Protein AF-A0A9N9LRK4-F1 (afdb_monomer_lite)

Sequence (200 aa):
MSSESKTTLLMPYSPKSHPEVKIPKLIYGLVYDAIKSGFRGIDTAAQPRHYQEDLVCQGIKKAINEGIVTRKELHIKHPPPSPSGQDLDNMPYDASAPLATQITDSINSSLKNFTFSSGEEPYIDTLILHSPLKTLELNYEAFNLLASYVPTKIRSLGISNTDLKTLTAMHEKASIPPCIVQNRFYPATGYDVPLRDFCL

Organism: NCBI:txid595503

Foldseek 3Di:
DDPPVVVVLQAFDQDPVGNVDRHNSDPQVVLLVCLLVPDQEDEAEQAVVPHPLLSNLNSVQVCVVVVSDPPVSHAYEYEQDDPVRHDQVDHQADPPDPPLRSRVSRLVVNQVSQDYPPPARGAHAEYEHEADDPDLVSVQVSLQSVCVCPPRRYNAYAYEPDAQVSLVSQQVDHPDRHLDYHYDQDVVCVRNVVSVVVND

Radius of gyration: 19.0 Å; chains: 1; bounding box: 53×57×47 Å

pLDDT: mean 82.99, std 15.01, range [36.69, 96.75]

InterPro domains:
  IPR020471 Aldo-keto reductase [PTHR11732] (29-199)
  IPR023210 NADP-dependent oxidoreductase domain [PF00248] (31-187)
  IPR036812 NAD(P)-dependent oxidoreductase domain superfamily [G3DSA:3.20.20.100] (18-200)
  IPR036812 NAD(P)-dependent oxidoreductase domain superfamily [SSF51430] (10-199)

Structure (mmCIF, N/CA/C/O backbone):
data_AF-A0A9N9LRK4-F1
#
_entry.id   AF-A0A9N9LRK4-F1
#
loop_
_atom_site.group_PDB
_atom_site.id
_atom_site.type_symbol
_atom_site.label_atom_id
_atom_site.label_alt_id
_atom_site.label_comp_id
_atom_site.label_asym_id
_atom_site.label_entity_id
_atom_site.label_seq_id
_atom_site.pdbx_PDB_ins_code
_atom_site.Cartn_x
_atom_site.Cartn_y
_atom_site.Cartn_z
_atom_site.occupancy
_atom_site.B_iso_or_equiv
_atom_site.auth_seq_id
_atom_site.auth_comp_id
_atom_site.auth_asym_id
_atom_site.auth_atom_id
_atom_site.pdbx_PDB_model_num
ATOM 1 N N . MET A 1 1 ? -11.541 37.978 5.807 1.00 36.69 1 MET A N 1
ATOM 2 C CA . MET A 1 1 ? -12.463 37.563 4.731 1.00 36.69 1 MET A CA 1
ATOM 3 C C . MET A 1 1 ? -12.696 36.067 4.858 1.00 36.69 1 MET A C 1
ATOM 5 O O . MET A 1 1 ? 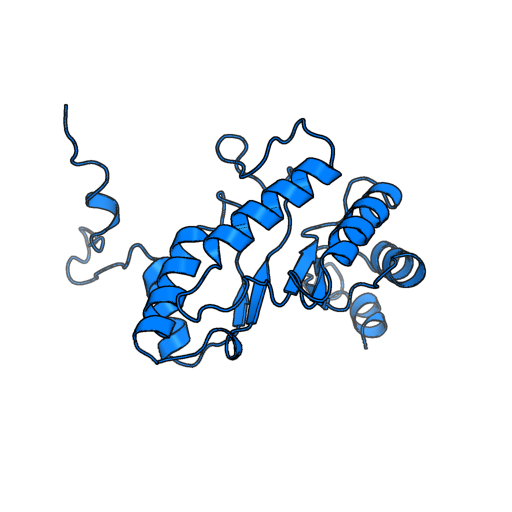-11.742 35.313 4.775 1.00 36.69 1 MET A O 1
ATOM 9 N N . SER A 1 2 ? -13.950 35.735 5.175 1.00 40.53 2 SER A N 1
ATOM 10 C CA . SER A 1 2 ? -14.681 34.460 5.094 1.00 40.53 2 SER A CA 1
ATOM 11 C C . SER A 1 2 ? -13.971 33.129 5.412 1.00 40.53 2 SER A C 1
ATOM 13 O O . SER A 1 2 ? -13.230 32.563 4.615 1.00 40.53 2 SER A O 1
ATOM 15 N N . SER A 1 3 ? -14.345 32.566 6.562 1.00 44.34 3 SER A N 1
ATOM 16 C CA . SER A 1 3 ? -14.158 31.175 6.984 1.00 44.34 3 SER A CA 1
ATOM 17 C C . SER A 1 3 ? -15.159 30.189 6.339 1.00 44.34 3 SER A C 1
ATOM 19 O O . SER A 1 3 ? -15.336 29.088 6.855 1.00 44.34 3 SER A O 1
ATOM 21 N N . GLU A 1 4 ? -15.839 30.543 5.239 1.00 40.59 4 GLU A N 1
ATOM 22 C CA . GLU A 1 4 ? -16.909 29.711 4.643 1.00 40.59 4 GLU A CA 1
ATOM 23 C C . GLU A 1 4 ? -16.403 28.584 3.725 1.00 40.59 4 GLU A C 1
ATOM 25 O O . GLU A 1 4 ? -17.160 27.673 3.399 1.00 40.59 4 GLU A O 1
ATOM 30 N N . SER A 1 5 ? -15.123 28.588 3.339 1.00 45.03 5 SER A N 1
ATOM 31 C CA . SER A 1 5 ? -14.586 27.671 2.316 1.00 45.03 5 SER A CA 1
ATOM 32 C C . SER A 1 5 ? -14.498 26.194 2.754 1.00 45.03 5 SER A C 1
ATOM 34 O O . SER A 1 5 ? -14.656 25.288 1.937 1.00 45.03 5 SER A O 1
ATOM 36 N N . LYS A 1 6 ? -14.319 25.904 4.053 1.00 39.78 6 LYS A N 1
ATOM 37 C CA . LYS A 1 6 ? -14.215 24.508 4.538 1.00 39.78 6 LYS A CA 1
ATOM 38 C C . LYS A 1 6 ? -15.569 23.796 4.659 1.00 39.78 6 LYS A C 1
ATOM 40 O O . LYS A 1 6 ? -15.625 22.574 4.550 1.00 39.78 6 LYS A O 1
ATOM 45 N N . THR A 1 7 ? -16.662 24.534 4.847 1.00 46.91 7 THR A N 1
ATOM 46 C CA . THR A 1 7 ? -17.994 23.960 5.115 1.00 46.91 7 THR A CA 1
ATOM 47 C C . THR A 1 7 ? -18.651 23.396 3.851 1.00 46.91 7 THR A C 1
ATOM 49 O O . THR A 1 7 ? -19.398 22.421 3.908 1.00 46.91 7 THR A O 1
ATOM 52 N N . THR A 1 8 ? -18.332 23.947 2.678 1.00 47.56 8 THR A N 1
ATOM 53 C CA . THR A 1 8 ? -18.957 23.578 1.394 1.00 47.56 8 THR A CA 1
ATOM 54 C C . THR A 1 8 ? -18.534 22.197 0.869 1.00 47.56 8 THR A C 1
ATOM 56 O O . THR A 1 8 ? -19.130 21.673 -0.079 1.00 47.56 8 THR A O 1
ATOM 59 N N . LEU A 1 9 ? -17.498 21.593 1.457 1.00 47.66 9 LEU A N 1
ATOM 60 C CA . LEU A 1 9 ? -17.048 20.230 1.149 1.00 47.66 9 LEU A CA 1
ATOM 61 C C . LEU A 1 9 ? -17.742 19.160 2.003 1.00 47.66 9 LEU A C 1
ATOM 63 O O . LEU A 1 9 ? -17.673 17.987 1.657 1.00 47.66 9 LEU A O 1
ATOM 67 N N . LEU A 1 10 ? -18.447 19.556 3.068 1.00 47.34 10 LEU A N 1
ATOM 68 C CA . LEU A 1 10 ? -19.123 18.638 3.991 1.00 47.34 10 LEU A CA 1
ATOM 69 C C . LEU A 1 10 ? -20.610 18.426 3.665 1.00 47.34 10 LEU A C 1
ATOM 71 O O . LEU A 1 10 ? -21.235 17.527 4.223 1.00 47.34 10 LEU A O 1
ATOM 75 N N . MET A 1 11 ? -21.192 19.237 2.776 1.00 55.81 11 MET A N 1
ATOM 76 C CA . MET A 1 11 ? -22.602 19.127 2.390 1.00 55.81 11 MET A CA 1
ATOM 77 C C . MET A 1 11 ? -22.772 18.386 1.052 1.00 55.81 11 MET A C 1
ATOM 79 O O . MET A 1 11 ? -21.988 18.626 0.125 1.00 55.81 11 MET A O 1
ATOM 83 N N . PRO A 1 12 ? -23.797 17.517 0.913 1.00 57.72 12 PRO A N 1
ATOM 84 C CA . PRO A 1 12 ? -24.132 16.878 -0.357 1.00 57.72 12 PRO A CA 1
ATOM 85 C C . PRO A 1 12 ? -24.342 17.922 -1.455 1.00 57.72 12 PRO A C 1
ATOM 87 O O . PRO A 1 12 ? -25.055 18.907 -1.256 1.00 57.72 12 PRO A O 1
ATOM 90 N N . TYR A 1 13 ? -23.736 17.707 -2.622 1.00 65.62 13 TYR A N 1
ATOM 91 C CA . TYR A 1 13 ? -23.982 18.567 -3.773 1.00 65.62 13 TYR A CA 1
ATOM 92 C C . TYR A 1 13 ? -25.315 18.178 -4.408 1.00 65.62 13 TYR A C 1
ATOM 94 O O . TYR A 1 13 ? -25.550 17.005 -4.682 1.00 65.62 13 TYR A O 1
ATOM 102 N N . SER A 1 14 ? -26.181 19.158 -4.648 1.00 65.75 14 SER A N 1
ATOM 103 C CA . SER A 1 14 ? -27.426 18.954 -5.394 1.00 65.75 14 SER A CA 1
ATOM 104 C C . SER A 1 14 ? -27.274 19.605 -6.773 1.00 65.75 14 SER A C 1
ATOM 106 O O . SER A 1 14 ? -27.101 20.828 -6.840 1.00 65.75 14 SER A O 1
ATOM 108 N N . PRO A 1 15 ? -27.268 18.832 -7.874 1.00 68.50 15 PRO A N 1
ATOM 109 C CA . PRO A 1 15 ? -27.208 19.380 -9.222 1.00 68.50 15 PRO A CA 1
ATOM 110 C C . PRO A 1 15 ? -28.390 20.307 -9.486 1.00 68.50 15 PRO A C 1
ATOM 112 O O . PRO A 1 15 ? -29.527 19.986 -9.158 1.00 68.50 15 PRO A O 1
ATOM 115 N N . LYS A 1 16 ? -28.144 21.442 -10.145 1.00 73.50 16 LYS A N 1
ATOM 116 C CA . LYS A 1 16 ? -29.209 22.411 -10.465 1.00 73.50 16 LYS A CA 1
ATOM 117 C C . LYS A 1 16 ? -30.309 21.833 -11.366 1.00 73.50 16 LYS A C 1
ATOM 119 O O . LYS A 1 16 ? -31.435 22.305 -11.305 1.00 73.50 16 LYS A O 1
ATOM 124 N N . SER A 1 17 ? -29.979 20.848 -12.199 1.00 71.38 17 SER A N 1
ATOM 125 C CA . SER A 1 17 ? -30.923 20.169 -13.094 1.00 71.38 17 SER A CA 1
ATOM 126 C C . SER A 1 17 ? -31.756 19.082 -12.408 1.00 71.38 17 SER A C 1
ATOM 128 O O . SER A 1 17 ? -32.820 18.751 -12.914 1.00 71.38 17 SER A O 1
ATOM 130 N N . HIS A 1 18 ? -31.280 18.552 -11.278 1.00 55.62 18 HIS A N 1
ATOM 131 C CA . HIS A 1 18 ? -31.881 17.439 -10.537 1.00 55.62 18 HIS A CA 1
ATOM 132 C C . HIS A 1 18 ? -31.695 17.666 -9.028 1.00 55.62 18 HIS A C 1
ATOM 134 O O . HIS A 1 18 ? -30.857 17.009 -8.401 1.00 55.62 18 HIS A O 1
ATOM 140 N N . PRO A 1 19 ? -32.398 18.649 -8.435 1.00 73.44 19 PRO A N 1
ATOM 141 C CA . PRO A 1 19 ? -32.217 19.042 -7.035 1.00 73.44 19 PRO A CA 1
ATOM 142 C C . PRO A 1 19 ? -32.579 17.935 -6.030 1.00 73.44 19 PRO A C 1
ATOM 144 O O . PRO A 1 19 ? -32.141 17.973 -4.882 1.00 73.44 19 PRO A O 1
ATOM 147 N N . GLU A 1 20 ? -33.358 16.941 -6.453 1.00 68.88 20 GLU A N 1
ATOM 148 C CA . GLU A 1 20 ? -33.669 15.721 -5.709 1.00 68.88 20 GLU A CA 1
ATOM 149 C C . GLU A 1 20 ? -32.463 14.783 -5.563 1.00 68.88 20 GLU A C 1
ATOM 151 O O . GLU A 1 20 ? -32.377 14.017 -4.599 1.00 68.88 20 GLU A O 1
ATOM 156 N N . VAL A 1 21 ? -31.508 14.856 -6.495 1.00 57.31 21 VAL A N 1
ATOM 157 C CA . VAL A 1 21 ? -30.300 14.036 -6.476 1.00 57.31 21 VAL A CA 1
ATOM 158 C C . VAL A 1 21 ? -29.310 14.656 -5.503 1.00 57.31 21 VAL A C 1
ATOM 160 O O . VAL A 1 21 ? -28.640 15.647 -5.790 1.00 57.31 21 VAL A O 1
ATOM 163 N N . LYS A 1 22 ? -29.166 14.032 -4.337 1.00 60.59 22 LYS A N 1
ATOM 164 C CA . LYS A 1 22 ? -28.079 14.351 -3.411 1.00 60.59 22 LYS A CA 1
ATOM 165 C C . LYS A 1 22 ? -26.849 13.572 -3.838 1.00 60.59 22 LYS A C 1
ATOM 167 O O . LYS A 1 22 ? -26.719 12.406 -3.484 1.00 60.59 22 LYS A O 1
ATOM 172 N N . ILE A 1 23 ? -25.957 14.211 -4.591 1.00 54.50 23 ILE A N 1
ATOM 173 C CA . ILE A 1 23 ? -24.653 13.636 -4.915 1.00 54.50 23 ILE A CA 1
ATOM 174 C C . ILE A 1 23 ? -23.808 13.706 -3.646 1.00 54.50 23 ILE A C 1
ATOM 176 O O . ILE A 1 23 ? -23.448 14.805 -3.195 1.00 54.50 23 ILE A O 1
ATOM 180 N N . PRO A 1 24 ? -23.473 12.557 -3.046 1.00 53.94 24 PRO A N 1
ATOM 181 C CA . PRO A 1 24 ? -22.547 12.554 -1.942 1.00 53.94 24 PRO A CA 1
ATOM 182 C C . PRO A 1 24 ? -21.184 12.989 -2.489 1.00 53.94 24 PRO A C 1
ATOM 184 O O . PRO A 1 24 ? -20.631 12.344 -3.379 1.00 53.94 24 PRO A O 1
ATOM 187 N N . LYS A 1 25 ? -20.623 14.089 -1.980 1.00 55.03 25 LYS A N 1
ATOM 188 C CA . LYS A 1 25 ? -19.206 14.399 -2.208 1.00 55.03 25 LYS A CA 1
ATOM 189 C C . LYS A 1 25 ? -18.405 13.400 -1.375 1.00 55.03 25 LYS A C 1
ATOM 191 O O . LYS A 1 25 ? -18.123 13.687 -0.218 1.00 55.03 25 LYS A O 1
ATOM 196 N N . LEU A 1 26 ? -18.159 12.187 -1.872 1.00 51.09 26 LEU A N 1
ATOM 197 C CA . LEU A 1 26 ? -17.642 11.122 -1.012 1.00 51.09 26 LEU A CA 1
ATOM 198 C C . LEU A 1 26 ? -16.448 10.367 -1.574 1.00 51.09 26 LEU A C 1
ATOM 200 O O . LEU A 1 26 ? -16.520 9.721 -2.611 1.00 51.09 26 LEU A O 1
ATOM 204 N N . ILE A 1 27 ? -15.421 10.337 -0.729 1.00 55.47 27 ILE A N 1
ATOM 205 C CA . ILE A 1 27 ? -14.627 9.136 -0.461 1.00 55.47 27 ILE A CA 1
ATOM 206 C C . ILE A 1 27 ? -14.985 8.597 0.948 1.00 55.47 27 ILE A C 1
ATOM 208 O O . ILE A 1 27 ? -15.182 7.398 1.108 1.00 55.47 27 ILE A O 1
ATOM 212 N N . TYR A 1 28 ? -15.216 9.467 1.947 1.00 54.44 28 TYR A N 1
ATOM 213 C CA . TYR A 1 28 ? -15.505 9.084 3.348 1.00 54.44 28 TYR A CA 1
ATOM 214 C C . TYR A 1 28 ? -16.737 8.177 3.551 1.00 54.44 28 TYR A C 1
ATOM 216 O O . TYR A 1 28 ? -16.628 7.071 4.080 1.00 54.44 28 TYR A O 1
ATOM 224 N N . GLY A 1 29 ? -17.923 8.631 3.147 1.00 66.12 29 GLY A N 1
ATOM 225 C CA . GLY A 1 29 ? -19.159 7.873 3.336 1.00 66.12 29 GLY A CA 1
ATOM 226 C C . GLY A 1 29 ? -19.239 6.647 2.427 1.00 66.12 29 GLY A C 1
ATOM 227 O O . GLY A 1 29 ? -19.839 5.667 2.836 1.00 66.12 29 GLY A O 1
ATOM 228 N N . LEU A 1 30 ? -18.549 6.636 1.275 1.00 84.56 30 LEU A N 1
ATOM 229 C CA . LEU A 1 30 ? -18.473 5.438 0.431 1.00 84.56 30 LEU A CA 1
ATOM 230 C C . LEU A 1 30 ? -17.744 4.302 1.150 1.00 84.56 30 LEU A C 1
ATOM 232 O O . LEU A 1 30 ? -18.195 3.165 1.085 1.00 84.56 30 LEU A O 1
ATOM 236 N N . VAL A 1 31 ? -16.655 4.597 1.868 1.00 92.19 31 VAL A N 1
ATOM 237 C CA . VAL A 1 31 ? -15.924 3.577 2.635 1.00 92.19 31 VAL A CA 1
ATOM 238 C C . VAL A 1 31 ? -16.775 3.043 3.785 1.00 92.19 31 VAL A C 1
ATOM 240 O O . VAL A 1 31 ? -16.892 1.830 3.944 1.00 92.19 31 VAL A O 1
ATOM 243 N N . TYR A 1 32 ? -17.407 3.925 4.562 1.00 93.56 32 TYR A N 1
ATOM 244 C CA . TYR A 1 32 ? -18.297 3.505 5.648 1.00 93.56 32 TYR A CA 1
ATOM 245 C C . TYR A 1 32 ? -19.485 2.671 5.130 1.00 93.56 32 TYR A C 1
ATOM 247 O O . TYR A 1 32 ? -19.740 1.582 5.647 1.00 93.56 32 TYR A O 1
ATOM 255 N N . ASP A 1 33 ? -20.171 3.136 4.082 1.00 93.31 33 ASP A N 1
ATOM 256 C CA . ASP A 1 33 ? -21.319 2.438 3.494 1.00 93.31 33 ASP A CA 1
ATOM 257 C C . ASP A 1 33 ? -20.906 1.097 2.872 1.00 93.31 33 ASP A C 1
ATOM 259 O O . ASP A 1 33 ? -21.627 0.107 3.013 1.00 93.31 33 ASP A O 1
ATOM 263 N N . ALA A 1 34 ? -19.723 1.016 2.251 1.00 94.06 34 ALA A N 1
ATOM 264 C CA . ALA A 1 34 ? -19.172 -0.240 1.747 1.00 94.06 34 ALA A CA 1
ATOM 265 C C . ALA A 1 34 ? -18.912 -1.235 2.887 1.00 94.06 34 ALA A C 1
ATOM 267 O O . ALA A 1 34 ? -19.341 -2.388 2.804 1.00 94.06 34 ALA A O 1
ATOM 268 N N . ILE A 1 35 ? -18.281 -0.801 3.985 1.00 95.56 35 ILE A N 1
ATOM 269 C CA . ILE A 1 35 ? -18.046 -1.660 5.158 1.00 95.56 35 ILE A CA 1
ATOM 270 C C . ILE A 1 35 ? -19.375 -2.162 5.733 1.00 95.56 35 ILE A C 1
ATOM 272 O O . ILE A 1 35 ? -19.528 -3.360 5.995 1.00 95.56 35 ILE A O 1
ATOM 276 N N . LYS A 1 36 ? -20.357 -1.265 5.874 1.00 95.38 36 LYS A N 1
ATOM 277 C CA . LYS A 1 36 ? -21.709 -1.598 6.338 1.00 95.38 36 LYS A CA 1
ATOM 278 C C . LYS A 1 36 ? -22.425 -2.573 5.398 1.00 95.38 36 LYS A C 1
ATOM 280 O O . LYS A 1 36 ? -23.182 -3.419 5.862 1.00 95.38 36 LYS A O 1
ATOM 285 N N . SER A 1 37 ? -22.139 -2.498 4.100 1.00 96.06 37 SER A N 1
ATOM 286 C CA . SER A 1 37 ? -22.656 -3.416 3.076 1.00 96.06 37 SER A CA 1
ATOM 287 C C . SER A 1 37 ? -21.919 -4.762 3.025 1.00 96.06 37 SER A C 1
ATOM 289 O O . SER A 1 37 ? -22.290 -5.625 2.236 1.00 96.06 37 SER A O 1
ATOM 291 N N . GLY A 1 38 ? -20.884 -4.961 3.850 1.00 94.62 38 GLY A N 1
ATOM 292 C CA . GLY A 1 38 ? -20.161 -6.231 3.969 1.00 94.62 38 GLY A CA 1
ATOM 293 C C . GLY A 1 38 ? -18.768 -6.251 3.337 1.00 94.62 38 GLY A C 1
ATOM 294 O O . GLY A 1 38 ? -18.067 -7.252 3.467 1.00 94.62 38 GLY A O 1
ATOM 295 N N . PHE A 1 39 ? -18.311 -5.164 2.706 1.00 95.31 39 PHE A N 1
ATOM 296 C CA . PHE A 1 39 ? -16.945 -5.102 2.182 1.00 95.31 39 PHE A CA 1
ATOM 297 C C . PHE A 1 39 ? -15.924 -5.117 3.325 1.00 95.31 39 PHE A C 1
ATOM 299 O O . PHE A 1 39 ? -16.128 -4.514 4.382 1.00 95.31 39 PHE A O 1
ATOM 306 N N . ARG A 1 40 ? -14.814 -5.826 3.112 1.00 95.44 40 ARG A N 1
ATOM 307 C CA . ARG A 1 40 ? -13.702 -5.933 4.072 1.00 95.44 40 ARG A CA 1
ATOM 308 C C . ARG A 1 40 ? -12.343 -5.588 3.469 1.00 95.44 40 ARG A C 1
ATOM 310 O O . ARG A 1 40 ? -11.427 -5.265 4.214 1.00 95.44 40 ARG A O 1
ATOM 317 N N . GLY A 1 41 ? -12.218 -5.613 2.142 1.00 92.81 41 GLY A N 1
ATOM 318 C CA . GLY A 1 41 ? -11.029 -5.153 1.426 1.00 92.81 41 GLY A CA 1
ATOM 319 C C . GLY A 1 41 ? -11.144 -3.679 1.051 1.00 92.81 41 GLY A C 1
ATOM 320 O O . GLY A 1 41 ? -12.154 -3.272 0.478 1.00 92.81 41 GLY A O 1
ATOM 321 N N . ILE A 1 42 ? -10.117 -2.894 1.368 1.00 92.00 42 ILE A N 1
ATOM 322 C CA . ILE A 1 42 ? -10.040 -1.462 1.067 1.00 92.00 42 ILE A CA 1
ATOM 323 C C . ILE A 1 42 ? -8.686 -1.193 0.409 1.00 92.00 42 ILE A C 1
ATOM 325 O O . ILE A 1 42 ? -7.646 -1.411 1.028 1.00 92.00 42 ILE A O 1
ATOM 329 N N . ASP A 1 43 ? -8.707 -0.726 -0.840 1.00 89.25 43 ASP A N 1
ATOM 330 C CA . ASP A 1 43 ? -7.513 -0.306 -1.583 1.00 89.25 43 ASP A CA 1
ATOM 331 C C . ASP A 1 43 ? -7.420 1.226 -1.542 1.00 89.25 43 ASP A C 1
ATOM 333 O O . ASP A 1 43 ? -8.323 1.924 -2.008 1.00 89.25 43 ASP A O 1
ATOM 337 N N . THR A 1 44 ? -6.365 1.752 -0.925 1.00 88.06 44 THR A N 1
ATOM 338 C CA . THR A 1 44 ? -6.115 3.191 -0.760 1.00 88.06 44 THR A CA 1
ATOM 339 C C . THR A 1 44 ? -4.640 3.497 -1.006 1.00 88.06 44 THR A C 1
ATOM 341 O O . THR A 1 44 ? -3.850 2.577 -1.165 1.00 88.06 44 THR A O 1
ATOM 344 N N . ALA A 1 45 ? -4.241 4.768 -1.036 1.00 80.38 45 ALA A N 1
ATOM 345 C CA . ALA A 1 45 ? -2.841 5.162 -1.156 1.00 80.38 45 ALA A CA 1
ATOM 346 C C . ALA A 1 45 ? -2.552 6.518 -0.516 1.00 80.38 45 ALA A C 1
ATOM 348 O O . ALA A 1 45 ? -3.394 7.415 -0.556 1.00 80.38 45 ALA A O 1
ATOM 349 N N . ALA A 1 46 ? -1.312 6.723 -0.077 1.00 77.06 46 ALA A N 1
ATOM 350 C CA . ALA A 1 46 ? -0.732 8.041 0.165 1.00 77.06 46 ALA A CA 1
ATOM 351 C C . ALA A 1 46 ? -0.392 8.746 -1.169 1.00 77.06 46 ALA A C 1
ATOM 353 O O . ALA A 1 46 ? 0.741 9.158 -1.427 1.00 77.06 46 ALA A O 1
ATOM 354 N N . GLN A 1 47 ? -1.384 8.849 -2.059 1.00 74.56 47 GLN A N 1
ATOM 355 C CA . GLN A 1 47 ? -1.279 9.514 -3.355 1.00 74.56 47 GLN A CA 1
ATOM 356 C C . GLN A 1 47 ? -2.413 10.539 -3.506 1.00 74.56 47 GLN A C 1
ATOM 358 O O . GLN A 1 47 ? -3.441 10.230 -4.119 1.00 74.56 47 GLN A O 1
ATOM 363 N N . PRO A 1 48 ? -2.239 11.767 -2.977 1.00 72.94 48 PRO A N 1
ATOM 364 C CA . PRO A 1 48 ? -3.307 12.768 -2.875 1.00 72.94 48 PRO A CA 1
ATOM 365 C C . PRO A 1 48 ? -3.987 13.146 -4.195 1.00 72.94 48 PRO A C 1
ATOM 367 O O . PRO A 1 48 ? -5.132 13.593 -4.199 1.00 72.94 48 PRO A O 1
ATOM 370 N N . ARG A 1 49 ? -3.325 12.886 -5.331 1.00 72.62 49 ARG A N 1
ATOM 371 C CA . ARG A 1 49 ? -3.901 13.045 -6.672 1.00 72.62 49 ARG A CA 1
ATOM 372 C C . ARG A 1 49 ? -5.154 12.193 -6.912 1.00 72.62 49 ARG A C 1
ATOM 374 O O . ARG A 1 49 ? -6.050 12.616 -7.642 1.00 72.62 49 ARG A O 1
ATOM 381 N N . HIS A 1 50 ? -5.200 10.980 -6.365 1.00 74.06 50 HIS A N 1
ATOM 382 C CA . HIS A 1 50 ? -6.282 10.016 -6.616 1.00 74.06 50 HIS A CA 1
ATOM 383 C C . HIS A 1 50 ? -6.929 9.484 -5.339 1.00 74.06 50 HIS A C 1
ATOM 385 O O . HIS A 1 50 ? -8.038 8.956 -5.395 1.00 74.06 50 HIS A O 1
ATOM 391 N N . TYR A 1 51 ? -6.271 9.652 -4.195 1.00 76.88 51 TYR A N 1
ATOM 392 C CA . TYR A 1 51 ? -6.697 9.085 -2.929 1.00 76.88 51 TYR A CA 1
ATOM 393 C C . TYR A 1 51 ? -6.735 10.158 -1.850 1.00 76.88 51 TYR A C 1
ATOM 395 O O . TYR A 1 51 ? -5.797 10.929 -1.683 1.00 76.88 51 TYR A O 1
ATOM 403 N N . GLN A 1 52 ? -7.815 10.166 -1.075 1.00 85.12 52 GLN A N 1
ATOM 404 C CA . GLN A 1 52 ? -7.907 10.926 0.170 1.00 85.12 52 GLN A CA 1
ATOM 405 C C . GLN A 1 52 ? -7.868 9.924 1.325 1.00 85.12 52 GLN A C 1
ATOM 407 O O . GLN A 1 52 ? -8.905 9.519 1.853 1.00 85.12 52 GLN A O 1
ATOM 412 N N . GLU A 1 53 ? -6.665 9.428 1.631 1.00 87.12 53 GLU A N 1
ATOM 413 C CA . GLU A 1 53 ? -6.445 8.362 2.621 1.00 87.12 53 GLU A CA 1
ATOM 414 C C . GLU A 1 53 ? -6.976 8.743 4.010 1.00 87.12 53 GLU A C 1
ATOM 416 O O . GLU A 1 53 ? -7.525 7.906 4.727 1.00 87.12 53 GLU A O 1
ATOM 421 N N . ASP A 1 54 ? -6.887 10.020 4.372 1.00 87.38 54 ASP A N 1
ATOM 422 C CA . ASP A 1 54 ? -7.446 10.561 5.605 1.00 87.38 54 ASP A CA 1
ATOM 423 C C . ASP A 1 54 ? -8.969 10.357 5.674 1.00 87.38 54 ASP A C 1
ATOM 425 O O . ASP A 1 54 ? -9.488 9.919 6.705 1.00 87.38 54 ASP A O 1
ATOM 429 N N . LEU A 1 55 ? -9.688 10.589 4.569 1.00 89.19 55 LEU A N 1
ATOM 430 C CA . LEU A 1 55 ? -11.128 10.346 4.477 1.00 89.19 55 LEU A CA 1
ATOM 431 C C . LEU A 1 55 ? -11.467 8.852 4.497 1.00 89.19 55 LEU A C 1
ATOM 433 O O . LEU A 1 55 ? -12.461 8.466 5.114 1.00 89.19 55 LEU A O 1
ATOM 437 N N . VAL A 1 56 ? -10.641 8.001 3.883 1.00 91.44 56 VAL A N 1
ATOM 438 C CA . VAL A 1 56 ? -10.783 6.537 3.992 1.00 91.44 56 VAL A CA 1
ATOM 439 C C . VAL A 1 56 ? -10.676 6.110 5.458 1.00 91.44 56 VAL A C 1
ATOM 441 O O . VAL A 1 56 ? -11.543 5.401 5.975 1.00 91.44 56 VAL A O 1
ATOM 444 N N . CYS A 1 57 ? -9.659 6.607 6.163 1.00 90.88 57 CYS A N 1
ATOM 445 C CA . CYS A 1 57 ? -9.424 6.295 7.569 1.00 90.88 57 CYS A CA 1
ATOM 446 C C . CYS A 1 57 ? -10.548 6.786 8.475 1.00 90.88 57 CYS A C 1
ATOM 448 O O . CYS A 1 57 ? -10.919 6.089 9.418 1.00 90.88 57 CYS A O 1
ATOM 450 N N . GLN A 1 58 ? -11.117 7.961 8.199 1.00 92.19 58 GLN A N 1
ATOM 451 C CA . GLN A 1 58 ? -12.296 8.430 8.919 1.00 92.19 58 GLN A CA 1
ATOM 452 C C . GLN A 1 58 ? -13.464 7.441 8.749 1.00 92.19 58 GLN A C 1
ATOM 454 O O . GLN A 1 58 ? -14.120 7.108 9.739 1.00 92.19 58 GLN A O 1
ATOM 459 N N . GLY A 1 59 ? -13.721 6.946 7.530 1.00 92.81 59 GLY A N 1
ATOM 460 C CA . GLY A 1 59 ? -14.832 6.024 7.252 1.00 92.81 59 GLY A CA 1
ATOM 461 C C . GLY A 1 59 ? -14.680 4.707 8.014 1.00 92.81 59 GLY A C 1
ATOM 462 O O . GLY A 1 59 ? -15.624 4.229 8.648 1.00 92.81 59 GLY A O 1
ATOM 463 N N . ILE A 1 60 ? -13.450 4.189 8.049 1.00 94.06 60 ILE A N 1
ATOM 464 C CA . ILE A 1 60 ? -13.076 3.019 8.848 1.00 94.06 60 ILE A CA 1
ATOM 465 C C . ILE A 1 60 ? -13.261 3.292 10.348 1.00 94.06 60 ILE A C 1
ATOM 467 O O . ILE A 1 60 ? -13.892 2.495 11.041 1.00 94.06 60 ILE A O 1
ATOM 471 N N . LYS A 1 61 ? -12.760 4.427 10.859 1.00 93.38 61 LYS A N 1
ATOM 472 C CA . LYS A 1 61 ? -12.894 4.819 12.276 1.00 93.38 61 LYS A CA 1
ATOM 473 C C . LYS A 1 61 ? -14.351 4.848 12.712 1.00 93.38 61 LYS A C 1
ATOM 475 O O . LYS A 1 61 ? -14.670 4.336 13.779 1.00 93.38 61 LYS A O 1
ATOM 480 N N . LYS A 1 62 ? -15.237 5.408 11.886 1.00 93.81 62 LYS A N 1
ATOM 481 C CA . LYS A 1 62 ? -16.674 5.420 12.168 1.00 93.81 62 LYS A CA 1
ATOM 482 C C . LYS A 1 62 ? -17.239 4.001 12.260 1.00 93.81 62 LYS A C 1
ATOM 484 O O . LYS A 1 62 ? -17.918 3.702 13.236 1.00 93.81 62 LYS A O 1
ATOM 489 N N . ALA A 1 63 ? -16.935 3.133 11.294 1.00 94.62 63 ALA A N 1
ATOM 490 C CA . ALA A 1 63 ? -17.429 1.754 11.297 1.00 94.62 63 ALA A CA 1
ATOM 491 C C . ALA A 1 63 ? -16.933 0.951 12.514 1.00 94.62 63 ALA A C 1
ATOM 493 O O . ALA A 1 63 ? -17.705 0.193 13.099 1.00 94.62 63 ALA A O 1
ATOM 494 N N . ILE A 1 64 ? -15.678 1.163 12.929 1.00 94.88 64 ILE A N 1
ATOM 495 C CA . ILE A 1 64 ? -15.111 0.548 14.136 1.00 94.88 64 ILE A CA 1
ATOM 496 C C . ILE A 1 64 ? -15.784 1.083 15.403 1.00 94.88 64 ILE A C 1
ATOM 498 O O . ILE A 1 64 ? -16.204 0.301 16.251 1.00 94.88 64 ILE A O 1
ATOM 502 N N . ASN A 1 65 ? -15.929 2.404 15.529 1.00 94.00 65 ASN A N 1
ATOM 503 C CA . ASN A 1 65 ? -16.533 3.027 16.711 1.00 94.00 65 ASN A CA 1
ATOM 504 C C . ASN A 1 65 ? -18.011 2.646 16.897 1.00 94.00 65 ASN A C 1
ATOM 506 O O . ASN A 1 65 ? -18.494 2.616 18.023 1.00 94.00 65 ASN A O 1
ATOM 510 N N . GLU A 1 66 ? -18.725 2.352 15.810 1.00 95.38 66 GLU A N 1
ATOM 511 C CA . GLU A 1 66 ? -20.109 1.859 15.848 1.00 95.38 66 GLU A CA 1
ATOM 512 C C . GLU A 1 66 ? -20.213 0.335 16.019 1.00 95.38 66 GLU A C 1
ATOM 514 O O . GLU A 1 66 ? -21.318 -0.203 16.034 1.00 95.38 66 GLU A O 1
ATOM 519 N N . GLY A 1 67 ? -19.085 -0.371 16.143 1.00 95.31 67 GLY A N 1
ATOM 520 C CA . GLY A 1 67 ? -19.056 -1.819 16.350 1.00 95.31 67 GLY A CA 1
ATOM 521 C C . GLY A 1 67 ? -19.476 -2.642 15.130 1.00 95.31 67 GLY A C 1
ATOM 522 O O . GLY A 1 67 ? -19.820 -3.810 15.281 1.00 95.31 67 GLY A O 1
ATOM 523 N N . ILE A 1 68 ? -19.459 -2.059 13.925 1.00 96.44 68 ILE A N 1
ATOM 524 C CA . ILE A 1 68 ? -19.819 -2.756 12.675 1.00 96.44 68 ILE A CA 1
ATOM 525 C C . ILE A 1 68 ? -18.731 -3.766 12.288 1.00 96.44 68 ILE A C 1
ATOM 527 O O . ILE A 1 68 ? -19.029 -4.833 11.754 1.00 96.44 68 ILE A O 1
ATOM 531 N N . VAL A 1 69 ? -17.470 -3.405 12.531 1.00 95.94 69 VAL A N 1
ATOM 532 C CA . VAL A 1 69 ? -16.275 -4.224 12.290 1.00 95.94 69 VAL A CA 1
ATOM 533 C C . VAL A 1 69 ? -15.197 -3.890 13.313 1.00 95.94 69 VAL A C 1
ATOM 535 O O . VAL A 1 69 ? -15.158 -2.797 13.870 1.00 95.94 69 VAL A O 1
ATOM 538 N N . THR A 1 70 ? -14.253 -4.796 13.497 1.00 94.44 70 THR A N 1
ATOM 539 C CA . THR A 1 70 ? -12.973 -4.558 14.163 1.00 94.44 70 THR A CA 1
ATOM 540 C C . THR A 1 70 ? -11.878 -4.281 13.132 1.00 94.44 70 THR A C 1
ATOM 542 O O . THR A 1 70 ? -11.989 -4.648 11.961 1.00 94.44 70 THR A O 1
ATOM 545 N N . ARG A 1 71 ? -10.755 -3.681 13.556 1.00 93.69 71 ARG A N 1
ATOM 546 C CA . ARG A 1 71 ? -9.599 -3.468 12.664 1.00 93.69 71 ARG A CA 1
ATOM 547 C C . ARG A 1 71 ? -9.092 -4.777 12.042 1.00 93.69 71 ARG A C 1
ATOM 549 O O . ARG A 1 71 ? -8.671 -4.768 10.890 1.00 93.69 71 ARG A O 1
ATOM 556 N N . LYS A 1 72 ? -9.144 -5.892 12.778 1.00 93.12 72 LYS A N 1
ATOM 557 C CA . LYS A 1 72 ? -8.678 -7.214 12.320 1.00 93.12 72 LYS A CA 1
ATOM 558 C C . LYS A 1 72 ? -9.536 -7.820 11.212 1.00 93.12 72 LYS A C 1
ATOM 560 O O . LYS A 1 72 ? -9.043 -8.668 10.481 1.00 93.12 72 LYS A O 1
ATOM 565 N N . GLU A 1 73 ? -10.791 -7.397 11.091 1.00 93.75 73 GLU A N 1
ATOM 566 C CA . GLU A 1 73 ? -11.700 -7.866 10.041 1.00 93.75 73 GLU A CA 1
ATOM 567 C C . GLU A 1 73 ? -11.509 -7.124 8.717 1.00 93.75 73 GLU A C 1
ATOM 569 O O . GLU A 1 73 ? -12.068 -7.535 7.704 1.00 93.75 73 GLU A O 1
ATOM 574 N N . LEU A 1 74 ? -10.740 -6.033 8.708 1.00 93.31 74 LEU A N 1
ATOM 575 C CA . LEU A 1 74 ? -10.452 -5.260 7.507 1.00 93.31 74 LEU A CA 1
ATOM 576 C C . LEU A 1 74 ? -9.090 -5.636 6.932 1.00 93.31 74 LEU A C 1
ATOM 578 O O . LEU A 1 74 ? -8.120 -5.811 7.665 1.00 93.31 74 LEU A O 1
ATOM 582 N N . HIS A 1 75 ? -9.021 -5.680 5.606 1.00 91.62 75 HIS A N 1
ATOM 583 C CA . HIS A 1 75 ? -7.791 -5.800 4.843 1.00 91.62 75 HIS A CA 1
ATOM 584 C C . HIS A 1 75 ? -7.517 -4.474 4.134 1.00 91.62 75 HIS A C 1
ATOM 586 O O . HIS A 1 75 ? -8.195 -4.129 3.163 1.00 91.62 75 HIS A O 1
ATOM 592 N N . ILE A 1 76 ? -6.534 -3.725 4.631 1.00 88.69 76 ILE A N 1
ATOM 593 C CA . ILE A 1 76 ? -6.144 -2.427 4.074 1.00 88.69 76 ILE A CA 1
ATOM 594 C C . ILE A 1 76 ? -4.908 -2.603 3.200 1.00 88.69 76 ILE A C 1
ATOM 596 O O . ILE A 1 76 ? -3.856 -3.050 3.669 1.00 88.69 76 ILE A O 1
ATOM 600 N N . LYS A 1 77 ? -5.040 -2.211 1.935 1.00 83.81 77 LYS A N 1
ATOM 601 C CA . LYS A 1 77 ? -3.964 -2.203 0.955 1.00 83.81 77 LYS A CA 1
ATOM 602 C C . LYS A 1 77 ? -3.488 -0.776 0.674 1.00 83.81 77 LYS A C 1
ATOM 604 O O . LYS A 1 77 ? -4.310 0.125 0.535 1.00 83.81 77 LYS A O 1
ATOM 609 N N . HIS A 1 78 ? -2.168 -0.605 0.592 1.00 73.06 78 HIS A N 1
ATOM 610 C CA . HIS A 1 78 ? -1.498 0.681 0.402 1.00 73.06 78 HIS A CA 1
ATOM 611 C C . HIS A 1 78 ? -0.301 0.569 -0.560 1.00 73.06 78 HIS A C 1
ATOM 613 O O . HIS A 1 78 ? 0.595 -0.228 -0.297 1.00 73.06 78 HIS A O 1
ATOM 619 N N . PRO A 1 79 ? -0.180 1.355 -1.637 1.00 63.28 79 PRO A N 1
ATOM 620 C CA . PRO A 1 79 ? 1.056 1.442 -2.394 1.00 63.28 79 PRO A CA 1
ATOM 621 C C . PRO A 1 79 ? 1.999 2.526 -1.846 1.00 63.28 79 PRO A C 1
ATOM 623 O O . PRO A 1 79 ? 1.549 3.645 -1.602 1.00 63.28 79 PRO A O 1
ATOM 626 N N . PRO A 1 80 ? 3.308 2.248 -1.665 1.00 58.19 80 PRO A N 1
ATOM 627 C CA . PRO A 1 80 ? 4.272 3.285 -1.360 1.00 58.19 80 PRO A CA 1
ATOM 628 C C . PRO A 1 80 ? 4.410 4.208 -2.579 1.00 58.19 80 PRO A C 1
ATOM 630 O O . PRO A 1 80 ? 3.989 3.867 -3.695 1.00 58.19 80 PRO A O 1
ATOM 633 N N . PRO A 1 81 ? 5.016 5.379 -2.393 1.00 56.34 81 PRO A N 1
ATOM 634 C CA . PRO A 1 81 ? 4.991 6.390 -3.418 1.00 56.34 81 PRO A CA 1
ATOM 635 C C . PRO A 1 81 ? 5.805 6.008 -4.648 1.00 56.34 81 PRO A C 1
ATOM 637 O O . PRO A 1 81 ? 6.906 5.474 -4.549 1.00 56.34 81 PRO A O 1
ATOM 640 N N . SER A 1 82 ? 5.295 6.385 -5.816 1.00 57.19 82 SER A N 1
ATOM 641 C CA . SER A 1 82 ? 6.109 6.572 -7.011 1.00 57.19 82 SER A CA 1
ATOM 642 C C . SER A 1 82 ? 5.944 8.023 -7.464 1.00 57.19 82 SER A C 1
ATOM 644 O O . SER A 1 82 ? 4.807 8.431 -7.726 1.00 57.19 82 SER A O 1
ATOM 646 N N . PRO A 1 83 ? 7.025 8.821 -7.566 1.00 53.97 83 PRO A N 1
ATOM 647 C CA . PRO A 1 83 ? 6.929 10.232 -7.949 1.00 53.97 83 PRO A CA 1
ATOM 648 C C . PRO A 1 83 ? 6.200 10.465 -9.279 1.00 53.97 83 PRO A C 1
ATOM 650 O O . PRO A 1 83 ? 5.547 11.488 -9.457 1.00 53.97 83 PRO A O 1
ATOM 653 N N . SER A 1 84 ? 6.256 9.505 -10.208 1.00 53.72 84 SER A N 1
ATOM 654 C CA . SER A 1 84 ? 5.697 9.634 -11.561 1.00 53.72 84 SER A CA 1
ATOM 655 C C . SER A 1 84 ? 4.163 9.692 -11.622 1.00 53.72 84 SER A C 1
ATOM 657 O O . SER A 1 84 ? 3.618 10.031 -12.672 1.00 53.72 84 SER A O 1
ATOM 659 N N . GLY A 1 85 ? 3.459 9.406 -10.520 1.00 54.38 85 GLY A N 1
ATOM 660 C CA . GLY A 1 85 ? 1.998 9.502 -10.426 1.00 54.38 85 GLY A CA 1
ATOM 661 C C . GLY A 1 85 ? 1.484 10.542 -9.428 1.00 54.38 85 GLY A C 1
ATOM 662 O O . GLY A 1 85 ? 0.272 10.728 -9.329 1.00 54.38 85 GLY A O 1
ATOM 663 N N . GLN A 1 86 ? 2.358 11.197 -8.668 1.00 63.97 86 GLN A N 1
ATOM 664 C CA . GLN A 1 86 ? 1.955 12.029 -7.533 1.00 63.97 86 GLN A CA 1
ATOM 665 C C . GLN A 1 86 ? 1.440 13.416 -7.941 1.00 63.97 86 GLN A C 1
ATOM 667 O O . GLN A 1 86 ? 1.650 13.885 -9.060 1.00 63.97 86 GLN A O 1
ATOM 672 N N . ASP A 1 87 ? 0.740 14.056 -7.006 1.00 63.88 87 ASP A N 1
ATOM 673 C CA . ASP A 1 87 ? 0.540 15.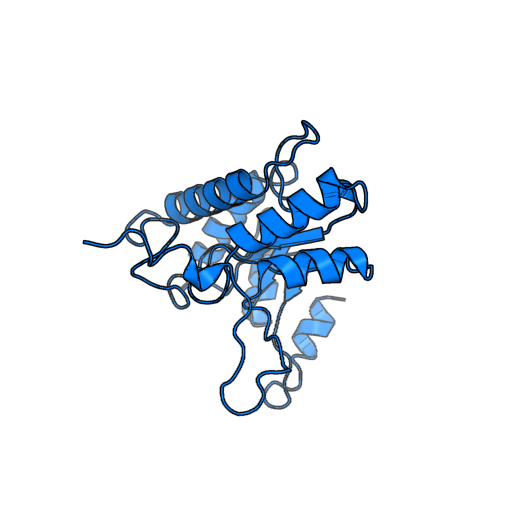503 -7.014 1.00 63.88 87 ASP A CA 1
ATOM 674 C C . ASP A 1 87 ? 1.792 16.147 -6.407 1.00 63.88 87 ASP A C 1
ATOM 676 O O . ASP A 1 87 ? 2.030 16.003 -5.209 1.00 63.88 87 ASP A O 1
ATOM 680 N N . LEU A 1 88 ? 2.616 16.791 -7.239 1.00 64.25 88 LEU A N 1
ATOM 681 C CA . LEU A 1 88 ? 3.925 17.313 -6.830 1.00 64.25 88 LEU A CA 1
ATOM 682 C C . LEU A 1 88 ? 3.822 18.431 -5.781 1.00 64.25 88 LEU A C 1
ATOM 684 O O . LEU A 1 88 ? 4.758 18.604 -5.005 1.00 64.25 88 LEU A O 1
ATOM 688 N N . ASP A 1 89 ? 2.689 19.136 -5.720 1.00 66.56 89 ASP A N 1
ATOM 689 C CA . ASP A 1 89 ? 2.464 20.236 -4.775 1.00 66.56 89 ASP A CA 1
ATOM 690 C C . ASP A 1 89 ? 1.897 19.752 -3.426 1.00 66.56 89 ASP A C 1
ATOM 692 O O . ASP A 1 89 ? 1.765 20.530 -2.480 1.00 66.56 89 ASP A O 1
ATOM 696 N N . ASN A 1 90 ? 1.558 18.462 -3.318 1.00 69.00 90 ASN A N 1
ATOM 697 C CA . ASN A 1 90 ? 0.910 17.873 -2.148 1.00 69.00 90 ASN A CA 1
ATOM 698 C C . ASN A 1 90 ? 1.401 16.438 -1.895 1.00 69.00 90 ASN A C 1
ATOM 700 O O . ASN A 1 90 ? 0.609 15.518 -1.692 1.00 69.00 90 ASN A O 1
ATOM 704 N N . MET A 1 91 ? 2.717 16.217 -1.947 1.00 68.88 91 MET A N 1
ATOM 705 C CA . MET A 1 91 ? 3.296 14.908 -1.636 1.00 68.88 91 MET A CA 1
ATOM 706 C C . MET A 1 91 ? 3.410 14.692 -0.118 1.00 68.88 91 MET A C 1
ATOM 708 O O . MET A 1 91 ? 3.757 15.620 0.611 1.00 68.88 91 MET A O 1
ATOM 712 N N . PRO A 1 92 ? 3.192 13.460 0.380 1.00 70.12 92 PRO A N 1
ATOM 713 C CA . PRO A 1 92 ? 3.341 13.146 1.803 1.00 70.12 92 PRO A CA 1
ATOM 714 C C . PRO A 1 92 ? 4.806 13.025 2.272 1.00 70.12 92 PRO A C 1
ATOM 716 O O . PRO A 1 92 ? 5.041 12.658 3.420 1.00 70.12 92 PRO A O 1
ATOM 719 N N . TYR A 1 93 ? 5.778 13.293 1.398 1.00 71.75 93 TYR A N 1
ATOM 720 C CA . TYR A 1 93 ? 7.223 13.203 1.631 1.00 71.75 93 TYR A CA 1
ATOM 721 C C . TYR A 1 93 ?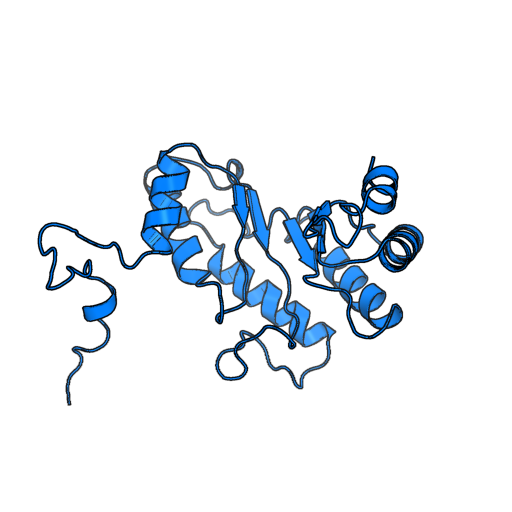 7.965 14.136 0.655 1.00 71.75 93 TYR A C 1
ATOM 723 O O . TYR A 1 93 ? 7.405 14.580 -0.350 1.00 71.75 93 TYR A O 1
ATOM 731 N N . ASP A 1 94 ? 9.241 14.404 0.929 1.00 78.62 94 ASP A N 1
ATOM 732 C CA . ASP A 1 94 ? 10.115 15.192 0.054 1.00 78.62 94 ASP A CA 1
ATOM 733 C C . ASP A 1 94 ? 10.676 14.329 -1.091 1.00 78.62 94 ASP A C 1
ATOM 735 O O . ASP A 1 94 ? 11.467 13.414 -0.866 1.00 78.62 94 ASP A O 1
ATOM 739 N N . ALA A 1 95 ? 10.301 14.625 -2.339 1.00 76.00 95 ALA A N 1
ATOM 740 C CA . ALA A 1 95 ? 10.770 13.876 -3.509 1.00 76.00 95 ALA A CA 1
ATOM 741 C C . ALA A 1 95 ? 12.266 14.052 -3.822 1.00 76.00 95 ALA A C 1
ATOM 743 O O . ALA A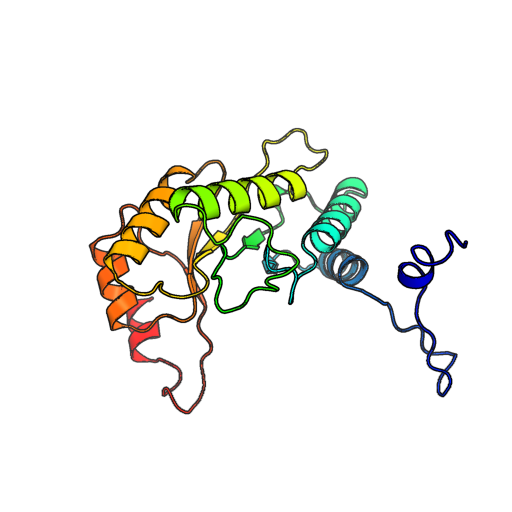 1 95 ? 12.809 13.283 -4.618 1.00 76.00 95 ALA A O 1
ATOM 744 N N . SER A 1 96 ? 12.930 15.045 -3.224 1.00 82.06 96 SER A N 1
ATOM 745 C CA . SER A 1 96 ? 14.379 15.236 -3.335 1.00 82.06 96 SER A CA 1
ATOM 746 C C . SER A 1 96 ? 15.173 14.447 -2.289 1.00 82.06 96 SER A C 1
ATOM 748 O O . SER A 1 96 ? 16.386 14.282 -2.437 1.00 82.06 96 SER A O 1
ATOM 750 N N . ALA A 1 97 ? 14.501 13.914 -1.262 1.00 86.06 97 ALA A N 1
ATOM 751 C CA . ALA A 1 97 ? 15.135 13.115 -0.223 1.00 86.06 97 ALA A CA 1
ATOM 752 C C . ALA A 1 97 ? 15.633 11.760 -0.770 1.00 86.06 97 ALA A C 1
ATOM 754 O O . ALA A 1 97 ? 15.135 11.278 -1.790 1.00 86.06 97 ALA A O 1
ATOM 755 N N . PRO A 1 98 ? 16.584 11.090 -0.097 1.00 89.94 98 PRO A N 1
ATOM 756 C CA . PRO A 1 98 ? 16.973 9.726 -0.450 1.00 89.94 98 PRO A CA 1
ATOM 757 C C . PRO A 1 98 ? 15.772 8.769 -0.469 1.00 89.94 98 PRO A C 1
ATOM 759 O O . PRO A 1 98 ? 14.860 8.904 0.346 1.00 89.94 98 PRO A O 1
ATOM 762 N N . LEU A 1 99 ? 15.790 7.765 -1.355 1.00 86.31 99 LEU A N 1
ATOM 763 C CA . LEU A 1 99 ? 14.698 6.793 -1.524 1.00 86.31 99 LEU A CA 1
ATOM 764 C C . LEU A 1 99 ? 14.236 6.188 -0.188 1.00 86.31 99 LEU A C 1
ATOM 766 O O . LEU A 1 99 ? 13.038 6.116 0.082 1.00 86.31 99 LEU A O 1
ATOM 770 N N . ALA A 1 100 ? 15.186 5.811 0.669 1.00 90.00 100 ALA A N 1
ATOM 771 C CA . ALA A 1 100 ? 14.893 5.263 1.987 1.00 90.00 100 ALA A CA 1
ATOM 772 C C . ALA A 1 100 ? 14.081 6.223 2.876 1.00 90.00 100 ALA A C 1
ATOM 774 O O . ALA A 1 100 ? 13.143 5.801 3.556 1.00 90.00 100 ALA A O 1
ATOM 775 N N . THR A 1 101 ? 14.402 7.518 2.839 1.00 90.25 101 THR A N 1
ATOM 776 C CA . THR A 1 101 ? 13.666 8.563 3.562 1.00 90.25 101 THR A CA 1
ATOM 777 C C . THR A 1 101 ? 12.259 8.719 2.997 1.00 90.25 101 THR A C 1
ATOM 779 O O . THR A 1 101 ? 11.301 8.688 3.762 1.00 90.25 101 THR A O 1
ATOM 782 N N . GLN A 1 102 ? 12.112 8.768 1.668 1.00 86.56 102 GLN A N 1
ATOM 783 C CA . GLN A 1 102 ? 10.798 8.868 1.017 1.00 86.56 102 GLN A CA 1
ATOM 784 C C . GLN A 1 102 ? 9.864 7.716 1.419 1.00 86.56 102 GLN A C 1
ATOM 786 O O . GLN A 1 102 ? 8.701 7.933 1.761 1.00 86.56 102 GLN A O 1
ATOM 791 N N . ILE A 1 103 ? 10.384 6.483 1.407 1.00 87.56 103 ILE A N 1
ATOM 792 C CA . ILE A 1 103 ? 9.637 5.284 1.808 1.00 87.56 103 ILE A CA 1
ATOM 793 C C . ILE A 1 103 ? 9.245 5.365 3.287 1.00 87.56 103 ILE A C 1
ATOM 795 O O . ILE A 1 103 ? 8.080 5.153 3.625 1.00 87.56 103 ILE A O 1
ATOM 799 N N . THR A 1 104 ? 10.200 5.698 4.156 1.00 89.81 104 THR A N 1
ATOM 800 C CA . THR A 1 104 ? 9.989 5.775 5.609 1.00 89.81 104 THR A CA 1
ATOM 801 C C . THR A 1 104 ? 8.923 6.809 5.967 1.00 89.81 104 THR A C 1
ATOM 803 O O . THR A 1 104 ? 7.982 6.501 6.702 1.00 89.81 104 THR A O 1
ATOM 806 N N . ASP A 1 105 ? 9.028 8.017 5.414 1.00 87.56 105 ASP A N 1
ATOM 807 C CA . ASP A 1 105 ? 8.097 9.111 5.690 1.00 87.56 105 ASP A CA 1
ATOM 808 C C . ASP A 1 105 ? 6.689 8.788 5.187 1.00 87.56 105 ASP A C 1
ATOM 810 O O . ASP A 1 105 ? 5.708 8.995 5.906 1.00 87.56 105 ASP A O 1
ATOM 814 N N . SER A 1 106 ? 6.579 8.187 3.997 1.00 84.81 106 SER A N 1
ATOM 815 C CA . SER A 1 106 ? 5.288 7.749 3.470 1.00 84.81 106 SER A CA 1
ATOM 816 C C . SER A 1 106 ? 4.626 6.695 4.354 1.00 84.81 106 SER A C 1
ATOM 818 O O . SER A 1 106 ? 3.433 6.811 4.629 1.00 84.81 106 SER A O 1
ATOM 820 N N . ILE A 1 107 ? 5.370 5.683 4.811 1.00 88.62 107 ILE A N 1
ATOM 821 C CA . ILE A 1 107 ? 4.827 4.637 5.690 1.00 88.62 107 ILE A CA 1
ATOM 822 C C . ILE A 1 107 ? 4.368 5.248 7.011 1.00 88.62 107 ILE A C 1
ATOM 824 O O . ILE A 1 107 ? 3.264 4.963 7.472 1.00 88.62 107 ILE A O 1
ATOM 828 N N . ASN A 1 108 ? 5.185 6.115 7.609 1.00 89.56 108 ASN A N 1
ATOM 829 C CA . ASN A 1 108 ? 4.859 6.761 8.878 1.00 89.56 108 ASN A CA 1
ATOM 830 C C . ASN A 1 108 ? 3.608 7.644 8.770 1.00 89.56 108 ASN A C 1
ATOM 832 O O . ASN A 1 108 ? 2.769 7.632 9.674 1.00 89.56 108 ASN A O 1
ATOM 836 N N . SER A 1 109 ? 3.457 8.371 7.659 1.00 87.44 109 SER A N 1
ATOM 837 C CA . SER A 1 109 ? 2.265 9.174 7.376 1.00 87.44 109 SER A CA 1
ATOM 838 C C . SER A 1 109 ? 1.001 8.307 7.324 1.00 87.44 109 SER A C 1
ATOM 840 O O . SER A 1 109 ? 0.036 8.572 8.046 1.00 87.44 109 SER A O 1
ATOM 842 N N . SER A 1 110 ? 1.036 7.203 6.576 1.00 88.88 110 SER A N 1
ATOM 843 C CA . SER A 1 110 ? -0.094 6.273 6.484 1.00 88.88 110 SER A CA 1
ATOM 844 C C . SER A 1 110 ? -0.398 5.575 7.808 1.00 88.88 110 SER A C 1
ATOM 846 O O . SER A 1 110 ? -1.550 5.528 8.237 1.00 88.88 110 SER A O 1
ATOM 848 N N . LEU A 1 111 ? 0.616 5.080 8.524 1.00 91.56 111 LEU A N 1
ATOM 849 C CA . LEU A 1 111 ? 0.424 4.440 9.831 1.00 91.56 111 LEU A CA 1
ATOM 850 C C . LEU A 1 111 ? -0.233 5.386 10.841 1.00 91.56 111 LEU A C 1
ATOM 852 O O . LEU A 1 111 ? -1.081 4.949 11.616 1.00 91.56 111 LEU A O 1
ATOM 856 N N . LYS A 1 112 ? 0.096 6.683 10.801 1.00 90.19 112 LYS A N 1
ATOM 857 C CA . LYS A 1 112 ? -0.566 7.704 11.622 1.00 90.19 112 LYS A CA 1
ATOM 858 C C . LYS A 1 112 ? -2.056 7.830 11.288 1.00 90.19 112 LYS A C 1
ATOM 860 O O . LYS A 1 112 ? -2.875 7.998 12.197 1.00 90.19 112 LYS A O 1
ATOM 865 N N . ASN A 1 113 ? -2.425 7.730 10.012 1.00 88.25 113 ASN A N 1
ATOM 866 C CA . ASN A 1 113 ? -3.826 7.740 9.588 1.00 88.25 113 ASN A CA 1
ATOM 867 C C . ASN A 1 113 ? -4.571 6.478 10.066 1.00 88.25 113 ASN A C 1
ATOM 869 O O . ASN A 1 113 ? -5.697 6.590 10.575 1.00 88.25 113 ASN A O 1
ATOM 873 N N . PHE A 1 114 ? -3.907 5.317 10.008 1.00 88.81 114 PHE A N 1
ATOM 874 C CA . PHE A 1 114 ? -4.411 3.999 10.421 1.00 88.81 114 PHE A CA 1
ATOM 875 C C . PHE A 1 114 ? -4.301 3.696 11.926 1.00 88.81 114 PHE A C 1
ATOM 877 O O . PHE A 1 114 ? -4.399 2.538 12.337 1.00 88.81 114 PHE A O 1
ATOM 884 N N . THR A 1 115 ? -4.145 4.710 12.775 1.00 90.06 115 THR A N 1
ATOM 885 C CA . THR A 1 115 ? -4.294 4.550 14.228 1.00 90.06 115 THR A CA 1
ATOM 886 C C . THR A 1 115 ? -5.775 4.561 14.606 1.00 90.06 115 T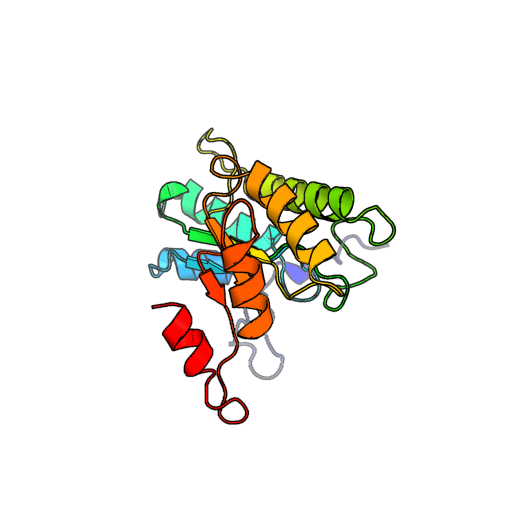HR A C 1
ATOM 888 O O . THR A 1 115 ? -6.479 5.552 14.374 1.00 90.06 115 THR A O 1
ATOM 891 N N . PHE A 1 116 ? -6.252 3.469 15.208 1.00 88.06 116 PHE A N 1
ATOM 892 C CA . PHE A 1 116 ? -7.649 3.270 15.609 1.00 88.06 116 PHE A CA 1
ATOM 893 C C . PHE A 1 116 ? -7.801 3.185 17.136 1.00 88.06 116 PHE A C 1
ATOM 895 O O . PHE A 1 116 ? -6.838 2.971 17.865 1.00 88.06 116 PHE A O 1
ATOM 902 N N . SER A 1 117 ? -9.030 3.346 17.627 1.00 78.62 117 SER A N 1
ATOM 903 C CA . SER A 1 117 ? -9.382 3.394 19.057 1.00 78.62 117 SER A CA 1
ATOM 904 C C . SER A 1 117 ? -9.208 2.066 19.811 1.00 78.62 117 SER A C 1
ATOM 906 O O . SER A 1 117 ? -9.342 2.047 21.030 1.00 78.62 117 SER A O 1
ATOM 908 N N . SER A 1 118 ? -8.882 0.966 19.124 1.00 72.94 118 SER A N 1
ATOM 909 C CA . SER A 1 118 ? -8.742 -0.374 19.711 1.00 72.94 118 SER A CA 1
ATOM 910 C C . SER A 1 118 ? -7.509 -0.560 20.607 1.00 72.94 118 SER A C 1
ATOM 912 O O . SER A 1 118 ? -7.373 -1.618 21.214 1.00 72.94 118 SER A O 1
ATOM 914 N N . GLY A 1 119 ? -6.607 0.427 20.687 1.00 74.25 119 GLY A N 1
ATOM 915 C CA . GLY A 1 119 ? -5.368 0.347 21.477 1.00 74.25 119 GLY A CA 1
ATOM 916 C C . GLY A 1 119 ? -4.289 -0.557 20.870 1.00 74.25 119 GLY A C 1
ATOM 917 O O . GLY A 1 119 ? -3.239 -0.751 21.476 1.00 74.25 119 GLY A O 1
ATOM 918 N N . GLU A 1 120 ? -4.534 -1.107 19.679 1.00 82.25 120 GLU A N 1
ATOM 919 C CA . GLU A 1 120 ? -3.556 -1.893 18.931 1.00 82.25 120 GLU A CA 1
ATOM 920 C C . GLU A 1 120 ? -2.593 -0.973 18.170 1.00 82.25 120 GLU A C 1
ATOM 922 O O . GLU A 1 120 ? -2.988 0.080 17.664 1.00 82.25 120 GLU A O 1
ATOM 927 N N . GLU A 1 121 ? -1.335 -1.397 18.049 1.00 90.38 121 GLU A N 1
ATOM 928 C CA . GLU A 1 121 ? -0.352 -0.722 17.200 1.00 90.38 121 GLU A CA 1
ATOM 929 C C . GLU A 1 121 ? -0.847 -0.655 15.742 1.00 90.38 121 GLU A C 1
ATOM 931 O O . GLU A 1 121 ? -1.326 -1.665 15.216 1.00 90.38 121 GLU A O 1
ATOM 936 N N . PRO A 1 122 ? -0.719 0.497 15.054 1.00 92.81 122 PRO A N 1
ATOM 937 C CA . PRO A 1 122 ? -1.161 0.624 13.671 1.00 92.81 122 PRO A CA 1
ATOM 938 C C . PRO A 1 122 ? -0.326 -0.266 12.748 1.00 92.81 122 PRO A C 1
ATOM 940 O O . PRO A 1 122 ? 0.896 -0.376 12.905 1.00 92.81 122 PRO A O 1
ATOM 943 N N . TYR A 1 123 ? -0.998 -0.863 11.764 1.00 92.88 123 TYR A N 1
ATOM 944 C CA . TYR A 1 123 ? -0.398 -1.702 10.730 1.00 92.88 123 TYR A CA 1
ATOM 945 C C . TYR A 1 123 ? -1.178 -1.612 9.412 1.00 92.88 123 TYR A C 1
ATOM 947 O O . TYR A 1 123 ? -2.370 -1.279 9.386 1.00 92.88 123 TYR A O 1
ATOM 955 N N . ILE A 1 124 ? -0.504 -1.979 8.325 1.00 92.12 124 ILE A N 1
ATOM 956 C CA . ILE A 1 124 ? -1.042 -2.132 6.970 1.00 92.12 124 ILE A CA 1
ATOM 957 C C . ILE A 1 124 ? -1.071 -3.629 6.637 1.00 92.12 124 ILE A C 1
ATOM 959 O O . ILE A 1 124 ? -0.107 -4.344 6.914 1.00 92.12 124 ILE A O 1
ATOM 963 N N . ASP A 1 125 ? -2.167 -4.130 6.062 1.00 93.31 125 ASP A N 1
ATOM 964 C CA . ASP A 1 125 ? -2.262 -5.556 5.726 1.00 93.31 125 ASP A CA 1
ATOM 965 C C . ASP A 1 125 ? -1.404 -5.885 4.508 1.00 93.31 125 ASP A C 1
ATOM 967 O O . ASP A 1 125 ? -0.562 -6.774 4.573 1.00 93.31 125 ASP A O 1
ATOM 971 N N . THR A 1 126 ? -1.546 -5.116 3.432 1.00 91.94 126 THR A N 1
ATOM 972 C CA . THR A 1 126 ? -0.727 -5.292 2.233 1.00 91.94 126 THR A CA 1
ATOM 973 C C . THR A 1 126 ? -0.122 -3.970 1.798 1.00 91.94 126 THR A C 1
ATOM 975 O O . THR A 1 126 ? -0.854 -3.022 1.518 1.00 91.94 126 THR A O 1
ATOM 978 N N . LEU A 1 127 ? 1.201 -3.923 1.646 1.00 91.19 127 LEU A N 1
ATOM 979 C CA . LEU A 1 127 ? 1.871 -2.813 0.980 1.00 91.19 127 LEU A CA 1
ATOM 980 C C . LEU A 1 127 ? 2.364 -3.227 -0.413 1.00 91.19 127 LEU A C 1
ATOM 982 O O . LEU A 1 127 ? 3.067 -4.223 -0.553 1.00 91.19 127 LEU A O 1
ATOM 986 N N . ILE A 1 128 ? 1.987 -2.480 -1.455 1.00 88.56 128 ILE A N 1
ATOM 987 C CA . ILE A 1 128 ? 2.269 -2.837 -2.858 1.00 88.56 128 ILE A CA 1
ATOM 988 C C . ILE A 1 128 ? 3.117 -1.787 -3.541 1.00 88.56 128 ILE A C 1
ATOM 990 O O . ILE A 1 128 ? 2.592 -0.735 -3.870 1.00 88.56 128 ILE A O 1
ATOM 994 N N . LEU A 1 129 ? 4.386 -2.076 -3.840 1.00 88.44 129 LEU A N 1
ATOM 995 C CA . LEU A 1 129 ? 5.213 -1.181 -4.654 1.00 88.44 129 LEU A CA 1
ATOM 996 C C . LEU A 1 129 ? 4.478 -0.846 -5.962 1.00 88.44 129 LEU A C 1
ATOM 998 O O . LEU A 1 129 ? 4.226 -1.738 -6.770 1.00 88.44 129 LEU A O 1
ATOM 1002 N N . HIS A 1 130 ? 4.099 0.425 -6.141 1.00 85.56 130 HIS A N 1
ATOM 1003 C CA . HIS A 1 130 ? 3.117 0.823 -7.156 1.00 85.56 130 HIS A CA 1
ATOM 1004 C C . HIS A 1 130 ? 3.538 0.450 -8.583 1.00 85.56 130 HIS A C 1
ATOM 1006 O O . HIS A 1 130 ? 2.709 0.023 -9.384 1.00 85.56 130 HIS A O 1
ATOM 1012 N N . SER A 1 131 ? 4.826 0.618 -8.873 1.00 86.12 131 SER A N 1
ATOM 1013 C CA . SER A 1 131 ? 5.482 0.257 -10.126 1.00 86.12 131 SER A CA 1
ATOM 1014 C C . SER A 1 131 ? 6.951 -0.045 -9.842 1.00 86.12 131 SER A C 1
ATOM 1016 O O . SER A 1 131 ? 7.500 0.522 -8.890 1.00 86.12 131 SER A O 1
ATOM 1018 N N . PRO A 1 132 ? 7.626 -0.850 -10.679 1.00 89.44 132 PRO A N 1
ATOM 1019 C CA . PRO A 1 132 ? 9.079 -0.906 -10.676 1.00 89.44 132 PRO A CA 1
ATOM 1020 C C . PRO A 1 132 ? 9.689 0.501 -10.765 1.00 89.44 132 PRO A C 1
ATOM 1022 O O . PRO A 1 132 ? 9.274 1.339 -11.569 1.00 89.44 132 PRO A O 1
ATOM 1025 N N . LEU A 1 133 ? 10.680 0.753 -9.921 1.00 88.69 133 LEU A N 1
ATOM 1026 C CA . LEU A 1 133 ? 11.575 1.894 -9.988 1.00 88.69 133 LEU A CA 1
ATOM 1027 C C . LEU A 1 133 ? 12.498 1.778 -11.206 1.00 88.69 133 LEU A C 1
ATOM 1029 O O . LEU A 1 133 ? 12.533 0.774 -11.918 1.00 88.69 133 LEU A O 1
ATOM 1033 N N . LYS A 1 134 ? 13.270 2.843 -11.440 1.00 88.19 134 LYS A N 1
ATOM 1034 C CA . LYS A 1 134 ? 14.090 3.021 -12.644 1.00 88.19 134 LYS A CA 1
ATOM 1035 C C . LYS A 1 134 ? 15.062 1.865 -12.913 1.00 88.19 134 LYS A C 1
ATOM 1037 O O . LYS A 1 134 ? 15.371 1.609 -14.074 1.00 88.19 134 LYS A O 1
ATOM 1042 N N . THR A 1 135 ? 15.563 1.204 -11.870 1.00 91.06 135 THR A N 1
ATOM 1043 C CA . THR A 1 135 ? 16.494 0.076 -11.992 1.00 91.06 135 THR A CA 1
ATOM 1044 C C . THR A 1 135 ? 16.121 -1.052 -11.033 1.00 91.06 135 THR A C 1
ATOM 1046 O O . THR A 1 135 ? 15.410 -0.835 -10.048 1.00 91.06 135 THR A O 1
ATOM 1049 N N . LEU A 1 136 ? 16.613 -2.265 -11.309 1.00 90.94 136 LEU A N 1
ATOM 1050 C CA . LEU A 1 136 ? 16.405 -3.417 -10.427 1.00 90.94 136 LEU A CA 1
ATOM 1051 C C . LEU A 1 136 ? 17.062 -3.210 -9.059 1.00 90.94 136 LEU A C 1
ATOM 1053 O O . LEU A 1 136 ? 16.496 -3.610 -8.053 1.00 90.94 136 LEU A O 1
ATOM 1057 N N . GLU A 1 137 ? 18.210 -2.540 -9.007 1.00 92.62 137 GLU A N 1
ATOM 1058 C CA . GLU A 1 137 ? 18.918 -2.228 -7.763 1.00 92.62 137 GLU A CA 1
ATOM 1059 C C . GLU A 1 137 ? 18.062 -1.347 -6.851 1.00 92.62 137 GLU A C 1
ATOM 1061 O O . GLU A 1 137 ? 17.930 -1.647 -5.667 1.00 92.62 137 GLU A O 1
ATOM 1066 N N . LEU A 1 138 ? 17.408 -0.325 -7.416 1.00 90.88 138 LEU A N 1
ATOM 1067 C CA . LEU A 1 138 ? 16.462 0.508 -6.674 1.00 90.88 138 LEU A CA 1
ATOM 1068 C C . LEU A 1 138 ? 15.242 -0.299 -6.219 1.00 90.88 138 LEU A C 1
ATOM 1070 O O . LEU A 1 138 ? 14.761 -0.096 -5.106 1.00 90.88 138 LEU A O 1
ATOM 1074 N N . ASN A 1 139 ? 14.751 -1.234 -7.043 1.00 91.25 139 ASN A N 1
ATOM 1075 C CA . ASN A 1 139 ? 13.667 -2.127 -6.627 1.00 91.25 139 ASN A CA 1
ATOM 1076 C C . ASN A 1 139 ? 14.072 -2.976 -5.421 1.00 91.25 139 ASN A C 1
ATOM 1078 O O . ASN A 1 139 ? 13.294 -3.068 -4.475 1.00 91.25 139 ASN A O 1
ATOM 1082 N N . TYR A 1 140 ? 15.276 -3.556 -5.428 1.00 92.69 140 TYR A N 1
ATOM 1083 C CA . TYR A 1 140 ? 15.786 -4.338 -4.302 1.00 92.69 140 TYR A CA 1
ATOM 1084 C C . TYR A 1 140 ? 15.990 -3.477 -3.055 1.00 92.69 140 TYR A C 1
ATOM 1086 O O . TYR A 1 140 ? 15.606 -3.902 -1.971 1.00 92.69 140 TYR A O 1
ATOM 1094 N N . GLU A 1 141 ? 16.549 -2.272 -3.190 1.00 92.06 141 GLU A N 1
ATOM 1095 C CA . GLU A 1 141 ? 16.714 -1.330 -2.076 1.00 92.06 141 GLU A CA 1
ATOM 1096 C C . GLU A 1 141 ? 15.362 -1.000 -1.431 1.00 92.06 141 GLU A C 1
ATOM 1098 O O . GLU A 1 141 ? 15.196 -1.158 -0.219 1.00 92.06 141 GLU A O 1
ATOM 1103 N N . ALA A 1 142 ? 14.371 -0.632 -2.249 1.00 90.94 142 ALA A N 1
ATOM 1104 C CA . ALA A 1 142 ? 13.024 -0.343 -1.779 1.00 90.94 142 ALA A CA 1
ATOM 1105 C C . ALA A 1 142 ? 12.382 -1.562 -1.104 1.00 90.94 142 ALA A C 1
ATOM 1107 O O . ALA A 1 142 ? 11.886 -1.450 0.015 1.00 90.94 142 ALA A O 1
ATOM 1108 N N . PHE A 1 143 ? 12.407 -2.734 -1.745 1.00 91.12 143 PHE A N 1
ATOM 1109 C CA . PHE A 1 143 ? 11.799 -3.945 -1.187 1.00 91.12 143 PHE A CA 1
ATOM 1110 C C . PHE A 1 143 ? 12.481 -4.415 0.096 1.00 91.12 143 PHE A C 1
ATOM 1112 O O . PHE A 1 143 ? 11.788 -4.835 1.014 1.00 91.12 143 PHE A O 1
ATOM 1119 N N . ASN A 1 144 ? 13.809 -4.322 0.193 1.00 91.94 144 ASN A N 1
ATOM 1120 C CA . ASN A 1 144 ? 14.537 -4.704 1.403 1.00 91.94 144 ASN A CA 1
ATOM 1121 C C . ASN A 1 144 ? 14.221 -3.764 2.569 1.00 91.94 144 ASN A C 1
ATOM 1123 O O . ASN A 1 144 ? 14.049 -4.222 3.699 1.00 91.94 144 ASN A O 1
ATOM 1127 N N . LEU A 1 145 ? 14.081 -2.462 2.305 1.00 92.62 145 LEU A N 1
ATOM 1128 C CA . LEU A 1 145 ? 13.618 -1.529 3.325 1.00 92.62 145 LEU A CA 1
ATOM 1129 C C . LEU A 1 145 ? 12.180 -1.846 3.750 1.00 92.62 145 LEU A C 1
ATOM 1131 O O . LEU A 1 145 ? 11.905 -1.938 4.942 1.00 92.62 145 LEU A O 1
ATOM 1135 N N . LEU A 1 146 ? 11.273 -2.075 2.799 1.00 91.88 146 LEU A N 1
ATOM 1136 C CA . LEU A 1 146 ? 9.887 -2.454 3.089 1.00 91.88 146 LEU A CA 1
ATOM 1137 C C . LEU A 1 146 ? 9.796 -3.763 3.883 1.00 91.88 146 LEU A C 1
ATOM 1139 O O . LEU A 1 146 ? 9.004 -3.859 4.819 1.00 91.88 146 LEU A O 1
ATOM 1143 N N . ALA A 1 147 ? 10.640 -4.742 3.561 1.00 92.00 147 ALA A N 1
ATOM 1144 C CA . ALA A 1 147 ? 10.733 -6.015 4.264 1.00 92.00 147 ALA A CA 1
ATOM 1145 C C . ALA A 1 147 ? 11.096 -5.841 5.745 1.00 92.00 147 ALA A C 1
ATOM 1147 O O . ALA A 1 147 ? 10.620 -6.611 6.573 1.00 92.00 147 ALA A O 1
ATOM 1148 N N . SER A 1 148 ? 11.852 -4.798 6.108 1.00 93.88 148 SER A N 1
ATOM 1149 C CA . SER A 1 148 ? 12.187 -4.520 7.514 1.00 93.88 148 SER A CA 1
ATOM 1150 C C . SER A 1 148 ? 10.977 -4.149 8.389 1.00 93.88 148 SER A C 1
ATOM 1152 O O . SER A 1 148 ? 11.041 -4.276 9.610 1.00 93.88 148 SER A O 1
ATOM 1154 N N . TYR A 1 149 ? 9.853 -3.744 7.784 1.00 93.00 149 TYR A N 1
ATOM 1155 C CA . TYR A 1 149 ? 8.592 -3.453 8.480 1.00 93.00 149 TYR A CA 1
ATOM 1156 C C . TYR A 1 149 ? 7.677 -4.683 8.612 1.00 93.00 149 TYR A C 1
ATOM 1158 O O . TYR A 1 149 ? 6.623 -4.602 9.258 1.00 93.00 149 TYR A O 1
ATOM 1166 N N . VAL A 1 150 ? 8.054 -5.810 8.002 1.00 92.38 150 VAL A N 1
ATOM 1167 C CA . VAL A 1 150 ? 7.291 -7.062 8.014 1.00 92.38 150 VAL A CA 1
ATOM 1168 C C . VAL A 1 150 ? 7.719 -7.933 9.201 1.00 92.38 150 VAL A C 1
ATOM 1170 O O . VAL A 1 150 ? 8.916 -8.059 9.452 1.00 92.38 150 VAL A O 1
ATOM 1173 N N . PRO A 1 151 ? 6.789 -8.567 9.951 1.00 91.31 151 PRO A N 1
ATOM 1174 C CA . PRO A 1 151 ? 5.331 -8.600 9.760 1.00 91.31 151 PRO A CA 1
ATOM 1175 C C . PRO A 1 151 ? 4.549 -7.593 10.628 1.00 91.31 151 PRO A C 1
ATOM 1177 O O . PRO A 1 151 ? 3.328 -7.702 10.752 1.00 91.31 151 PRO A O 1
ATOM 1180 N N . THR A 1 152 ? 5.233 -6.673 11.315 1.00 89.38 152 THR A N 1
ATOM 1181 C CA . THR A 1 152 ? 4.643 -5.900 12.421 1.00 89.38 152 THR A CA 1
ATOM 1182 C C . THR A 1 152 ? 3.854 -4.684 11.946 1.00 89.38 152 THR A C 1
ATOM 1184 O O . THR A 1 152 ? 2.682 -4.541 12.287 1.00 89.38 152 THR A O 1
ATOM 1187 N N . LYS A 1 153 ? 4.479 -3.804 11.160 1.00 92.56 153 LYS A N 1
ATOM 1188 C CA . LYS A 1 153 ? 3.847 -2.593 10.611 1.00 92.56 153 LYS A CA 1
ATOM 1189 C C . LYS A 1 153 ? 3.248 -2.837 9.229 1.00 92.56 153 LYS A C 1
ATOM 1191 O O . LYS A 1 153 ? 2.305 -2.150 8.844 1.00 92.56 153 LYS A O 1
ATOM 1196 N N . ILE A 1 154 ? 3.757 -3.836 8.516 1.00 92.62 154 ILE A N 1
ATOM 1197 C CA . ILE A 1 154 ? 3.233 -4.322 7.241 1.00 92.62 154 ILE A CA 1
ATOM 1198 C C . ILE A 1 154 ? 3.104 -5.838 7.345 1.00 92.62 154 ILE A C 1
ATOM 1200 O O . ILE A 1 154 ? 4.057 -6.491 7.749 1.00 92.62 154 ILE A O 1
ATOM 1204 N N . ARG A 1 155 ? 1.966 -6.429 6.973 1.00 92.12 155 ARG A N 1
ATOM 1205 C CA . ARG A 1 155 ? 1.810 -7.896 7.043 1.00 92.12 155 ARG A CA 1
ATOM 1206 C C . ARG A 1 155 ? 2.242 -8.612 5.770 1.00 92.12 155 ARG A C 1
ATOM 1208 O O . ARG A 1 155 ? 2.745 -9.730 5.837 1.00 92.12 155 ARG A O 1
ATOM 1215 N N . SER A 1 156 ? 2.042 -7.991 4.614 1.00 92.44 156 SER A N 1
ATOM 1216 C CA . SER A 1 156 ? 2.321 -8.589 3.308 1.00 92.44 156 SER A CA 1
ATOM 1217 C C . SER A 1 156 ? 2.859 -7.553 2.326 1.00 92.44 156 SER A C 1
ATOM 1219 O O . SER A 1 156 ? 2.466 -6.387 2.361 1.00 92.44 156 SER A O 1
ATOM 1221 N N . LEU A 1 157 ? 3.756 -7.988 1.439 1.00 91.62 157 LEU A N 1
ATOM 1222 C CA . LEU A 1 157 ? 4.364 -7.147 0.409 1.00 91.62 157 LEU A CA 1
ATOM 1223 C C . LEU A 1 157 ? 4.001 -7.632 -0.986 1.00 91.62 157 LEU A C 1
ATOM 1225 O O . LEU A 1 157 ? 4.020 -8.828 -1.272 1.00 91.62 157 LEU A O 1
ATOM 1229 N N . GLY A 1 158 ? 3.718 -6.690 -1.871 1.00 92.00 158 GLY A N 1
ATOM 1230 C CA . GLY A 1 158 ? 3.441 -6.969 -3.269 1.00 92.00 158 GLY A CA 1
ATOM 1231 C C . GLY A 1 158 ? 4.018 -5.917 -4.200 1.00 92.00 158 GLY A C 1
ATOM 1232 O O . GLY A 1 158 ? 4.642 -4.943 -3.779 1.00 92.00 158 GLY A O 1
ATOM 1233 N N . ILE A 1 159 ? 3.798 -6.124 -5.489 1.00 91.56 159 ILE A N 1
ATOM 1234 C CA . ILE A 1 159 ? 4.224 -5.218 -6.552 1.00 91.56 159 ILE A CA 1
ATOM 1235 C C . ILE A 1 159 ? 3.091 -5.044 -7.565 1.00 91.56 159 ILE A C 1
ATOM 1237 O O . ILE A 1 159 ? 2.248 -5.919 -7.750 1.00 91.56 159 ILE A O 1
ATOM 1241 N N . SER A 1 160 ? 3.025 -3.878 -8.185 1.00 90.56 160 SER A N 1
ATOM 1242 C CA . SER A 1 160 ? 2.036 -3.524 -9.197 1.00 90.56 160 SER A CA 1
ATOM 1243 C C . SER A 1 160 ? 2.746 -3.057 -10.462 1.00 90.56 160 SER A C 1
ATOM 1245 O O . SER A 1 160 ? 3.927 -2.712 -10.426 1.00 90.56 160 SER A O 1
ATOM 1247 N N . ASN A 1 161 ? 2.031 -3.069 -11.588 1.00 90.56 161 ASN A N 1
ATOM 1248 C CA . ASN A 1 161 ? 2.515 -2.602 -12.890 1.00 90.56 161 ASN A CA 1
ATOM 1249 C C . ASN A 1 161 ? 3.894 -3.182 -13.284 1.00 90.56 161 ASN A C 1
ATOM 1251 O O . ASN A 1 161 ? 4.754 -2.456 -13.784 1.00 90.56 161 ASN A O 1
ATOM 1255 N N . THR A 1 162 ? 4.125 -4.471 -13.027 1.00 92.88 162 THR A N 1
ATOM 1256 C CA . THR A 1 162 ? 5.412 -5.138 -13.286 1.00 92.88 162 THR A CA 1
ATOM 1257 C C . THR A 1 162 ? 5.315 -6.121 -14.449 1.00 92.88 162 THR A C 1
ATOM 1259 O O . THR A 1 162 ? 4.256 -6.698 -14.687 1.00 92.88 162 THR A O 1
ATOM 1262 N N . ASP A 1 163 ? 6.411 -6.319 -15.178 1.00 94.44 163 ASP A N 1
ATOM 1263 C CA . ASP A 1 163 ? 6.517 -7.360 -16.199 1.00 94.44 163 ASP A CA 1
ATOM 1264 C C . ASP A 1 163 ? 7.072 -8.668 -15.609 1.00 94.44 163 ASP A C 1
ATOM 1266 O O . ASP A 1 163 ? 7.615 -8.697 -14.503 1.00 94.44 163 ASP A O 1
ATOM 1270 N N . LEU A 1 164 ? 6.944 -9.773 -16.354 1.00 96.06 164 LEU A N 1
ATOM 1271 C CA . LEU A 1 164 ? 7.410 -11.087 -15.898 1.00 96.06 164 LEU A CA 1
ATOM 1272 C C . LEU A 1 164 ? 8.913 -11.073 -15.588 1.00 96.06 164 LEU A C 1
ATOM 1274 O O . LEU A 1 164 ? 9.338 -11.618 -14.578 1.00 96.06 164 LEU A O 1
ATOM 1278 N N . LYS A 1 165 ? 9.722 -10.401 -16.415 1.00 96.56 165 LYS A N 1
ATOM 1279 C CA . LYS A 1 165 ? 11.179 -10.354 -16.241 1.00 96.56 165 LYS A CA 1
ATOM 1280 C C . LYS A 1 165 ? 11.563 -9.711 -14.906 1.00 96.56 165 LYS A C 1
ATOM 1282 O O . LYS A 1 165 ? 12.424 -10.225 -14.194 1.00 96.56 165 LYS A O 1
ATOM 1287 N N . THR A 1 166 ? 10.941 -8.582 -14.583 1.00 95.50 166 THR A N 1
ATOM 1288 C CA . THR A 1 166 ? 11.163 -7.849 -13.337 1.00 95.50 166 THR A CA 1
ATOM 1289 C C . THR A 1 166 ? 10.629 -8.637 -12.151 1.00 95.50 166 THR A C 1
ATOM 1291 O O . THR A 1 166 ? 11.331 -8.758 -11.150 1.00 95.50 166 THR A O 1
ATOM 1294 N N . LEU A 1 167 ? 9.428 -9.211 -12.265 1.00 96.06 167 LEU A N 1
ATOM 1295 C CA . LEU A 1 167 ? 8.834 -10.033 -11.215 1.00 96.06 167 LEU A CA 1
ATOM 1296 C C . LEU A 1 167 ? 9.712 -11.241 -10.869 1.00 96.06 167 LEU A C 1
ATOM 1298 O O . LEU A 1 167 ? 9.983 -11.459 -9.692 1.00 96.06 167 LEU A O 1
ATOM 1302 N N . THR A 1 168 ? 10.203 -11.982 -11.866 1.00 96.62 168 THR A N 1
ATOM 1303 C CA . THR A 1 168 ? 11.103 -13.125 -11.650 1.00 96.62 168 THR A CA 1
ATOM 1304 C C . THR A 1 168 ? 12.391 -12.686 -10.955 1.00 96.62 168 THR A C 1
ATOM 1306 O O . THR A 1 168 ? 12.769 -13.272 -9.945 1.00 96.62 168 THR A O 1
ATOM 1309 N N . ALA A 1 169 ? 13.019 -11.597 -11.412 1.00 95.62 169 ALA A N 1
ATOM 1310 C CA . ALA A 1 169 ? 14.234 -11.079 -10.781 1.00 95.62 169 ALA A CA 1
ATOM 1311 C C . ALA A 1 169 ? 14.007 -10.652 -9.315 1.00 95.62 169 ALA A C 1
ATOM 1313 O O . ALA A 1 169 ? 14.840 -10.916 -8.448 1.00 95.62 169 ALA A O 1
ATOM 1314 N N . MET A 1 170 ? 12.863 -10.022 -9.026 1.00 93.44 170 MET A N 1
ATOM 1315 C CA . MET A 1 170 ? 12.451 -9.657 -7.668 1.00 93.44 170 MET A CA 1
ATOM 1316 C C . MET A 1 170 ? 12.178 -10.881 -6.799 1.00 93.44 170 MET A C 1
ATOM 1318 O O . MET A 1 170 ? 12.610 -10.911 -5.652 1.00 93.44 170 MET A O 1
ATOM 1322 N N . HIS A 1 171 ? 11.498 -11.889 -7.340 1.00 93.25 171 HIS A N 1
ATOM 1323 C CA . HIS A 1 171 ? 11.198 -13.127 -6.630 1.00 93.25 171 HIS A CA 1
ATOM 1324 C C . HIS A 1 171 ? 12.472 -13.888 -6.229 1.00 93.25 171 HIS A C 1
ATOM 1326 O O . HIS A 1 171 ? 12.541 -14.428 -5.132 1.00 93.25 171 HIS A O 1
ATOM 1332 N N . GLU A 1 172 ? 13.499 -13.878 -7.082 1.00 92.12 172 GLU A N 1
ATOM 1333 C CA . GLU A 1 172 ? 14.769 -14.566 -6.824 1.00 92.12 172 GLU A CA 1
ATOM 1334 C C . GLU A 1 172 ? 15.684 -13.842 -5.824 1.00 92.12 172 GLU A C 1
ATOM 1336 O O . GLU A 1 172 ? 16.458 -14.494 -5.124 1.00 92.12 172 GLU A O 1
ATOM 1341 N N . LYS A 1 173 ? 15.659 -12.500 -5.787 1.00 89.50 173 LYS A N 1
ATOM 1342 C CA . LYS A 1 173 ? 16.682 -11.702 -5.080 1.00 89.50 173 LYS A CA 1
ATOM 1343 C C . LYS A 1 173 ? 16.177 -10.855 -3.917 1.00 89.50 173 LYS A C 1
ATOM 1345 O O . LYS A 1 173 ? 16.999 -10.426 -3.106 1.00 89.50 173 LYS A O 1
ATOM 1350 N N . ALA A 1 174 ? 14.882 -10.556 -3.833 1.00 86.25 174 ALA A N 1
ATOM 1351 C CA . ALA A 1 174 ? 14.356 -9.780 -2.714 1.00 86.25 174 ALA A CA 1
ATOM 1352 C C . ALA A 1 174 ? 14.437 -10.594 -1.414 1.00 86.25 174 ALA A C 1
ATOM 1354 O O . ALA A 1 174 ? 14.167 -11.792 -1.406 1.00 86.25 174 ALA A O 1
ATOM 1355 N N . SER A 1 175 ? 14.772 -9.934 -0.302 1.00 85.00 175 SER A N 1
ATOM 1356 C CA . SER A 1 175 ? 14.819 -10.580 1.022 1.00 85.00 175 SER A CA 1
ATOM 1357 C C . SER A 1 175 ? 13.483 -11.212 1.427 1.00 85.00 175 SER A C 1
ATOM 1359 O O . SER A 1 175 ? 13.460 -12.291 2.014 1.00 85.00 175 SER A O 1
ATOM 1361 N N . ILE A 1 176 ? 12.376 -10.554 1.079 1.00 88.31 176 ILE A N 1
ATOM 1362 C CA . ILE A 1 176 ? 11.024 -11.106 1.117 1.00 88.31 176 ILE A CA 1
ATOM 1363 C C . ILE A 1 176 ? 10.447 -10.965 -0.296 1.00 88.31 176 ILE A C 1
ATOM 1365 O O . ILE A 1 176 ? 10.303 -9.831 -0.769 1.00 88.31 176 ILE A O 1
ATOM 1369 N N . PRO A 1 177 ? 10.130 -12.071 -0.992 1.00 88.81 177 PRO A N 1
ATOM 1370 C CA . PRO A 1 177 ? 9.594 -11.998 -2.343 1.00 88.81 177 PRO A CA 1
ATOM 1371 C C . PRO A 1 177 ? 8.195 -11.360 -2.346 1.00 88.81 177 PRO A C 1
ATOM 1373 O O . PRO A 1 177 ? 7.441 -11.515 -1.378 1.00 88.81 177 PRO A O 1
ATOM 1376 N N . PRO A 1 178 ? 7.802 -10.669 -3.434 1.00 90.94 178 PRO A N 1
ATOM 1377 C CA . PRO A 1 178 ? 6.430 -10.199 -3.588 1.00 90.94 178 PRO A CA 1
ATOM 1378 C C . PRO A 1 178 ? 5.460 -11.386 -3.527 1.00 90.94 178 PRO A C 1
ATOM 1380 O O . PRO A 1 178 ? 5.602 -12.338 -4.290 1.00 90.94 178 PRO A O 1
ATOM 1383 N N . CYS A 1 179 ? 4.464 -11.319 -2.645 1.00 90.88 179 CYS A N 1
ATOM 1384 C CA . CYS A 1 179 ? 3.421 -12.347 -2.520 1.00 90.88 179 CYS A CA 1
ATOM 1385 C C . CYS A 1 179 ? 2.121 -11.975 -3.250 1.00 90.88 179 CYS A C 1
ATOM 1387 O O . CYS A 1 179 ? 1.212 -12.792 -3.361 1.00 90.88 179 CYS A O 1
ATOM 1389 N N . ILE A 1 180 ? 2.020 -10.734 -3.739 1.00 91.69 180 ILE A N 1
ATOM 1390 C CA . ILE A 1 180 ? 0.860 -10.223 -4.472 1.00 91.69 180 ILE A CA 1
ATOM 1391 C C . ILE A 1 180 ? 1.345 -9.443 -5.692 1.00 91.69 180 ILE A C 1
ATOM 1393 O O . ILE A 1 180 ? 2.222 -8.583 -5.574 1.00 91.69 180 ILE A O 1
ATOM 1397 N N . VAL A 1 181 ? 0.711 -9.691 -6.840 1.00 93.12 181 VAL A N 1
ATOM 1398 C CA . VAL A 1 181 ? 0.878 -8.892 -8.058 1.00 93.12 181 VAL A CA 1
ATOM 1399 C C . VAL A 1 181 ? -0.446 -8.231 -8.430 1.00 93.12 181 VAL A C 1
ATOM 1401 O O . VAL A 1 181 ? -1.450 -8.910 -8.631 1.00 93.12 181 VAL A O 1
ATOM 1404 N N . GLN A 1 182 ? -0.463 -6.898 -8.520 1.00 91.31 182 GLN A N 1
ATOM 1405 C CA . GLN A 1 182 ? -1.623 -6.135 -8.998 1.00 91.31 182 GLN A CA 1
ATOM 1406 C C . GLN A 1 182 ? -1.296 -5.494 -10.347 1.00 91.31 182 GLN A C 1
ATOM 1408 O O . GLN A 1 182 ? -0.838 -4.360 -10.417 1.00 91.31 182 GLN A O 1
ATOM 1413 N N . ASN A 1 183 ? -1.556 -6.214 -11.432 1.00 92.31 183 ASN A N 1
ATOM 1414 C CA . ASN A 1 183 ? -1.447 -5.669 -12.781 1.00 92.31 183 ASN A CA 1
ATOM 1415 C C . ASN A 1 183 ? -2.819 -5.314 -13.352 1.00 92.31 183 ASN A C 1
ATOM 1417 O O . ASN A 1 183 ? -3.858 -5.835 -12.943 1.00 92.31 183 ASN A O 1
ATOM 1421 N N . ARG A 1 184 ? -2.806 -4.437 -14.356 1.00 90.12 184 ARG A N 1
ATOM 1422 C CA . ARG A 1 184 ? -3.932 -4.277 -15.274 1.00 90.12 184 ARG A CA 1
ATOM 1423 C C . ARG A 1 184 ? -3.794 -5.335 -16.361 1.00 90.12 184 ARG A C 1
ATOM 1425 O O . ARG A 1 184 ? -2.813 -5.313 -17.090 1.00 90.12 184 ARG A O 1
ATOM 1432 N N . PHE A 1 185 ? -4.788 -6.203 -16.501 1.00 90.12 185 PHE A N 1
ATOM 1433 C CA . PHE A 1 185 ? -4.814 -7.220 -17.552 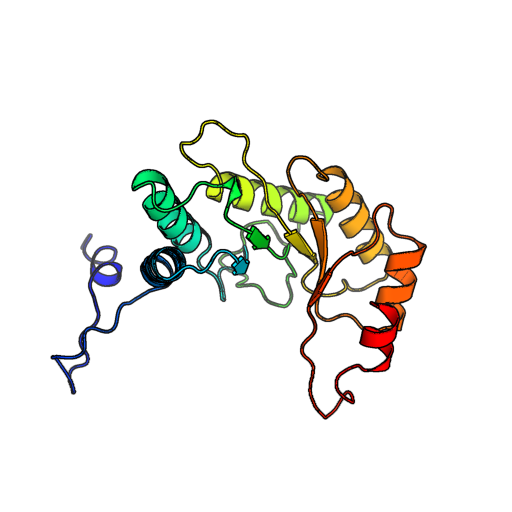1.00 90.12 185 PHE A CA 1
ATOM 1434 C C . PHE A 1 185 ? -5.722 -6.768 -18.694 1.00 90.12 185 PHE A C 1
ATOM 1436 O O . PHE A 1 185 ? -6.903 -6.493 -18.479 1.00 90.12 185 PHE A O 1
ATOM 1443 N N . TYR A 1 186 ? -5.183 -6.675 -19.908 1.00 92.50 186 TYR A N 1
ATOM 1444 C CA . TYR A 1 186 ? -5.924 -6.191 -21.073 1.00 92.50 186 TYR A CA 1
ATOM 1445 C C . TYR A 1 186 ? -5.475 -6.891 -22.369 1.00 92.50 186 TYR A C 1
ATOM 1447 O O . TYR A 1 186 ? -4.385 -7.465 -22.411 1.00 92.50 186 TYR A O 1
ATOM 1455 N N . PRO A 1 187 ? -6.293 -6.860 -23.445 1.00 96.06 187 PRO A N 1
ATOM 1456 C CA . PRO A 1 187 ? -6.047 -7.657 -24.652 1.00 96.06 187 PRO A CA 1
ATOM 1457 C C . PRO A 1 187 ? -4.670 -7.455 -25.291 1.00 96.06 187 PRO A C 1
ATOM 1459 O O . PRO A 1 187 ? -4.073 -8.413 -25.770 1.00 96.06 187 PRO A O 1
ATOM 1462 N N . ALA A 1 188 ? -4.145 -6.225 -25.279 1.00 93.38 188 ALA A N 1
ATOM 1463 C CA . ALA A 1 188 ? -2.873 -5.900 -25.926 1.00 93.38 188 ALA A CA 1
ATOM 1464 C C . ALA A 1 188 ? -1.657 -6.609 -25.300 1.00 93.38 188 ALA A C 1
ATOM 1466 O O . ALA A 1 188 ? -0.647 -6.767 -25.976 1.00 93.38 188 ALA A O 1
ATOM 1467 N N . THR A 1 189 ? -1.747 -7.051 -24.041 1.00 90.88 189 THR A N 1
ATOM 1468 C CA . THR A 1 189 ? -0.693 -7.841 -23.382 1.00 90.88 189 THR A CA 1
ATOM 1469 C C . THR A 1 189 ? -1.010 -9.335 -23.345 1.00 90.88 189 THR A C 1
ATOM 1471 O O . THR A 1 189 ? -0.325 -10.104 -22.674 1.00 90.88 189 THR A O 1
ATOM 1474 N N . GLY A 1 190 ? -2.081 -9.768 -24.021 1.00 94.75 190 GLY A N 1
ATOM 1475 C CA . GLY A 1 190 ? -2.590 -11.130 -23.883 1.00 94.75 190 GLY A CA 1
ATOM 1476 C C . GLY A 1 190 ? -3.029 -11.440 -22.451 1.00 94.75 190 GLY A C 1
ATOM 1477 O O . GLY A 1 190 ? -2.898 -12.579 -22.015 1.00 94.75 190 GLY A O 1
ATOM 1478 N N . TYR A 1 191 ? -3.512 -10.432 -21.709 1.00 94.50 191 TYR A N 1
ATOM 1479 C CA . TYR A 1 191 ? -3.905 -10.549 -20.298 1.00 94.50 191 TYR A CA 1
ATOM 1480 C C . TYR A 1 191 ? -2.792 -11.079 -19.375 1.00 94.50 191 TYR A C 1
ATOM 1482 O O . TYR A 1 191 ? -3.089 -11.709 -18.359 1.00 94.50 191 TYR A O 1
ATOM 1490 N N . ASP A 1 192 ? -1.530 -10.840 -19.744 1.00 95.06 192 ASP A N 1
ATOM 1491 C CA . ASP A 1 192 ? -0.318 -11.263 -19.034 1.00 95.06 192 ASP A CA 1
ATOM 1492 C C . ASP A 1 192 ? -0.326 -12.751 -18.622 1.00 95.06 192 ASP A C 1
ATOM 1494 O O . ASP A 1 192 ? 0.127 -13.095 -17.530 1.00 95.06 192 ASP A O 1
ATOM 1498 N N . VAL A 1 193 ? -0.847 -13.651 -19.470 1.00 96.50 193 VAL A N 1
ATOM 1499 C CA . VAL A 1 193 ? -0.953 -15.092 -19.150 1.00 96.50 193 VAL A CA 1
ATOM 1500 C C . VAL A 1 193 ? 0.361 -15.683 -18.606 1.00 96.50 193 VAL A C 1
ATOM 1502 O O . VAL A 1 193 ? 0.316 -16.229 -17.507 1.00 96.50 193 VAL A O 1
ATOM 1505 N N . PRO A 1 194 ? 1.542 -15.486 -19.235 1.00 96.75 194 PRO A N 1
ATOM 1506 C CA . PRO A 1 194 ? 2.794 -16.035 -18.703 1.00 96.75 194 PRO A CA 1
ATOM 1507 C C . PRO A 1 194 ? 3.175 -15.512 -17.310 1.00 96.75 194 PRO A C 1
ATOM 1509 O O . PRO A 1 194 ? 3.765 -16.235 -16.514 1.00 96.75 194 PRO A O 1
ATOM 1512 N N . LEU A 1 195 ? 2.850 -14.252 -16.999 1.00 96.12 195 LEU A N 1
ATOM 1513 C CA . LEU A 1 195 ? 3.091 -13.678 -15.673 1.00 96.12 195 LEU A CA 1
ATOM 1514 C C . LEU A 1 195 ? 2.158 -14.292 -14.636 1.00 96.12 195 LEU A C 1
ATOM 1516 O O . LEU A 1 195 ? 2.576 -14.567 -13.516 1.00 96.12 195 LEU A O 1
ATOM 1520 N N . ARG A 1 196 ? 0.892 -14.496 -15.003 1.00 94.69 196 ARG A N 1
ATOM 1521 C CA . ARG A 1 196 ? -0.098 -15.113 -14.120 1.00 94.69 196 ARG A CA 1
ATOM 1522 C C . ARG A 1 196 ? 0.249 -16.569 -13.845 1.00 94.69 196 ARG A C 1
ATOM 1524 O O . ARG A 1 196 ? 0.172 -16.962 -12.691 1.00 94.69 196 ARG A O 1
ATOM 1531 N N . ASP A 1 197 ? 0.692 -17.309 -14.858 1.00 96.06 197 ASP A N 1
ATOM 1532 C CA . ASP A 1 197 ? 1.159 -18.690 -14.706 1.00 96.06 197 ASP A CA 1
ATOM 1533 C C . ASP A 1 197 ? 2.366 -18.778 -13.762 1.00 96.06 197 ASP A C 1
ATOM 1535 O O . ASP A 1 197 ? 2.451 -19.708 -12.972 1.00 96.06 197 ASP A O 1
ATOM 1539 N N . PHE A 1 198 ? 3.262 -17.785 -13.777 1.00 95.25 198 PHE A N 1
ATOM 1540 C CA . PHE A 1 198 ? 4.371 -17.693 -12.819 1.00 95.25 198 PHE A CA 1
ATOM 1541 C C . PHE A 1 198 ? 3.916 -17.412 -11.372 1.00 95.25 198 PHE A C 1
ATOM 1543 O O . PHE A 1 198 ? 4.646 -17.715 -10.434 1.00 95.25 198 PHE A O 1
ATOM 1550 N N . CYS A 1 199 ? 2.740 -16.808 -11.173 1.00 90.94 199 CYS A N 1
ATOM 1551 C CA . CYS A 1 199 ? 2.217 -16.475 -9.842 1.00 90.94 199 CYS A CA 1
ATOM 1552 C C . CYS A 1 199 ? 1.414 -17.613 -9.181 1.00 90.94 199 CYS A C 1
ATOM 1554 O O . CYS A 1 199 ? 1.016 -17.448 -8.026 1.00 90.94 199 CYS A O 1
ATOM 1556 N N . LEU A 1 200 ? 1.104 -18.690 -9.914 1.00 83.94 200 LEU A N 1
ATOM 1557 C CA . LEU A 1 200 ? 0.323 -19.845 -9.446 1.00 83.94 200 LEU A CA 1
ATOM 1558 C C . LEU A 1 200 ? 1.230 -20.941 -8.879 1.00 83.94 200 LEU A C 1
ATOM 1560 O O . LEU A 1 200 ? 0.795 -21.570 -7.888 1.00 83.94 200 LEU A O 1
#

Secondary structure (DSSP, 8-state):
--S-TTGGGTSPB--TT-TT--B---SHHHHHHHHHTT--EEE--S-TTT--HHHHHHHHHHHHHTTS--GGG-EEEEPPP-GGGS-TTS-SS-TTS-HHHHHHHHHHHHHHHT--TT-PPP-EEEEEESS--SSHHHHHHHHHHHHTTTTTTEEEEEEES--HHHHHHHHHHSSS---EEEPPP-GGGGGGHHHHHHT-